Protein AF-A0A5K1K0Z9-F1 (afdb_monomer)

Radius of gyration: 24.04 Å; Cα contacts (8 Å, |Δi|>4): 471; chains: 1; bounding box: 63×58×60 Å

pLDDT: mean 81.8, std 18.09, range [24.22, 96.75]

Solvent-accessible surface area (backbone atoms only — not comparable to full-atom values): 18342 Å² total; per-residue (Å²): 132,84,79,84,73,50,72,67,58,51,51,54,51,70,73,32,72,71,57,49,73,74,37,62,89,40,50,45,82,38,44,32,35,36,57,41,41,25,51,68,46,22,45,52,54,31,54,46,53,75,73,32,92,81,54,30,37,38,33,31,18,57,13,49,73,90,49,97,52,65,16,44,23,64,78,53,59,91,63,70,68,94,52,43,84,56,44,44,72,58,48,53,47,54,71,45,48,43,70,73,59,39,45,62,59,90,79,87,60,94,81,60,56,95,87,57,90,74,78,57,99,88,54,81,66,77,55,92,87,45,34,84,88,47,57,74,92,82,49,71,70,83,44,53,47,45,71,34,42,3,27,59,33,23,71,58,89,34,76,57,74,80,80,52,72,82,79,48,72,84,49,92,60,58,67,74,57,45,52,53,51,52,54,51,49,38,62,44,46,50,52,36,57,60,77,56,65,88,35,66,70,51,48,55,53,51,53,54,48,37,71,76,39,71,89,69,73,79,72,68,72,32,23,17,40,46,64,36,88,92,46,74,92,42,57,42,55,44,19,12,26,58,44,27,57,68,45,75,72,36,90,48,43,44,80,40,59,28,17,36,78,75,46,75,40,60,45,96,55,98,62,85,45,47,51,33,34,41,30,30,35,63,86,77,74,41,72,33,38,37,38,21,78,39,68,48,63,90,64,60,87,80,72,49,98,82,63,79,92,71,83,132

Organism: NCBI:txid34458

Secondary structure (DSSP, 8-state):
---SS-HHHHHHHHH-HHHHHH-TTTEEEEEEEEE--SHHHHHHHHHHHHH-TT--EEEE-SSB--SSSTT--GGGS---HHHHHHHIIIIIHHHH-EES--PPPP---TT--TTS----TT-----TT--TT--GGG--TT-EE--BTTGGGGT---B-PPPPHHHHTT-SS-HHHHHHHHHHHHHHTTEES-TTTT-HHHHHHHHHHHHH-GGG---PPPEEEEE-SS-TT-EEE--HHHHHGGGGG-TTEEEE-SEEEEEEEEPSSSS--EEEEEEEETTTTEEEEEEEEEEEESSGGGS-TTS-----

Structure (mmCIF, N/CA/C/O backbone):
data_AF-A0A5K1K0Z9-F1
#
_entry.id   AF-A0A5K1K0Z9-F1
#
loop_
_atom_site.group_PDB
_atom_site.id
_atom_site.type_symbol
_atom_site.label_atom_id
_atom_site.label_alt_id
_atom_site.label_comp_id
_atom_site.label_asym_id
_atom_site.label_entity_id
_atom_site.label_seq_id
_atom_site.pdbx_PDB_ins_code
_atom_site.Cartn_x
_atom_site.Cartn_y
_atom_site.Cartn_z
_atom_site.occupancy
_atom_site.B_iso_or_equiv
_atom_site.auth_seq_id
_atom_site.auth_comp_id
_atom_site.auth_asym_id
_atom_site.auth_atom_id
_atom_site.pdbx_PDB_model_num
ATOM 1 N N . MET A 1 1 ? -22.884 12.994 7.818 1.00 33.66 1 MET A N 1
ATOM 2 C CA . MET A 1 1 ? -23.646 11.865 8.405 1.00 33.66 1 MET A CA 1
ATOM 3 C C . MET A 1 1 ? -23.433 11.917 9.914 1.00 33.66 1 MET A C 1
ATOM 5 O O . MET A 1 1 ? -22.270 11.953 10.300 1.00 33.66 1 MET A O 1
ATOM 9 N N . PRO A 1 2 ? -24.475 12.022 10.754 1.00 34.69 2 PRO A N 1
ATOM 10 C CA . PRO A 1 2 ? -24.274 12.297 12.170 1.00 34.69 2 PRO A CA 1
ATOM 11 C C . PRO A 1 2 ? -23.682 11.081 12.888 1.00 34.69 2 PRO A C 1
ATOM 13 O O . PRO A 1 2 ? -24.123 9.948 12.691 1.00 34.69 2 PRO A O 1
ATOM 16 N N . ILE A 1 3 ? -22.674 11.351 13.712 1.00 41.78 3 ILE A N 1
ATOM 17 C CA . ILE A 1 3 ? -22.071 10.435 14.679 1.00 41.78 3 ILE A CA 1
ATOM 18 C C . ILE A 1 3 ? -23.188 9.997 15.641 1.00 41.78 3 ILE A C 1
ATOM 20 O O . ILE A 1 3 ? -23.775 10.843 16.311 1.00 41.78 3 ILE A O 1
ATOM 24 N N . ARG A 1 4 ? -23.545 8.704 15.668 1.00 55.44 4 ARG A N 1
ATOM 25 C CA . ARG A 1 4 ? -24.684 8.214 16.475 1.00 55.44 4 ARG A CA 1
ATOM 26 C C . ARG A 1 4 ? -24.309 7.890 17.923 1.00 55.44 4 ARG A C 1
ATOM 28 O O . ARG A 1 4 ? -25.186 7.881 18.782 1.00 55.44 4 ARG A O 1
ATOM 35 N N . LEU A 1 5 ? -23.029 7.661 18.209 1.00 57.41 5 LEU A N 1
ATOM 36 C CA . LEU A 1 5 ? -22.515 7.499 19.569 1.00 57.41 5 LEU A CA 1
ATOM 37 C C . LEU A 1 5 ? -21.807 8.783 20.003 1.00 57.41 5 LEU A C 1
ATOM 39 O O . LEU A 1 5 ? -20.744 9.117 19.482 1.00 57.41 5 LEU A O 1
ATOM 43 N N . SER A 1 6 ? -22.407 9.515 20.941 1.00 59.88 6 SER A N 1
ATOM 44 C CA . SER A 1 6 ? -21.777 10.696 21.532 1.00 59.88 6 SER A CA 1
ATOM 45 C C . SER A 1 6 ? -20.568 10.292 22.388 1.00 59.88 6 SER A C 1
ATOM 47 O O . SER A 1 6 ? -20.457 9.136 22.814 1.00 59.88 6 SER A O 1
ATOM 49 N N . LYS A 1 7 ? -19.648 11.231 22.648 1.00 62.41 7 LYS A N 1
ATOM 50 C CA . LYS A 1 7 ? -18.481 10.969 23.508 1.00 62.41 7 LYS A CA 1
ATOM 51 C C . LYS A 1 7 ? -18.925 10.447 24.876 1.00 62.41 7 LYS A C 1
ATOM 53 O O . LYS A 1 7 ? -18.341 9.501 25.389 1.00 62.41 7 LYS A O 1
ATOM 58 N N . GLU A 1 8 ? -19.998 11.008 25.420 1.00 61.94 8 GLU A N 1
ATOM 59 C CA . GLU A 1 8 ? -20.544 10.674 26.734 1.00 61.94 8 GLU A CA 1
ATOM 60 C C . GLU A 1 8 ? -21.021 9.216 26.787 1.00 61.94 8 GLU A C 1
ATOM 62 O O . GLU A 1 8 ? -20.735 8.517 27.755 1.00 61.94 8 GLU A O 1
ATOM 67 N N . HIS A 1 9 ? -21.665 8.715 25.723 1.00 62.69 9 HIS A N 1
ATOM 68 C CA . HIS A 1 9 ? -22.039 7.300 25.626 1.00 62.69 9 HIS A CA 1
ATOM 69 C C . HIS A 1 9 ? -20.821 6.373 25.575 1.00 62.69 9 HIS A C 1
ATOM 71 O O . HIS A 1 9 ? -20.849 5.298 26.171 1.00 62.69 9 HIS A O 1
ATOM 77 N N . ILE A 1 10 ? -19.748 6.781 24.895 1.00 63.22 10 ILE A N 1
ATOM 78 C CA . ILE A 1 10 ? -18.502 6.005 24.822 1.00 63.22 10 ILE A CA 1
ATOM 79 C C . ILE A 1 10 ? -17.811 5.980 26.193 1.00 63.22 10 ILE A C 1
ATOM 81 O O . ILE A 1 10 ? -17.438 4.907 26.660 1.00 63.22 10 ILE A O 1
ATOM 85 N N . HIS A 1 11 ? -17.706 7.122 26.881 1.00 64.50 11 HIS A N 1
ATOM 86 C CA . HIS A 1 11 ? -17.162 7.174 28.242 1.00 64.50 11 HIS A CA 1
ATOM 87 C C . HIS A 1 11 ? -18.005 6.355 29.226 1.00 64.50 11 HIS A C 1
ATOM 89 O O . HIS A 1 11 ? -17.434 5.639 30.047 1.00 64.50 11 HIS A O 1
ATOM 95 N N . ALA A 1 12 ? -19.338 6.386 29.121 1.00 61.16 12 ALA A N 1
ATOM 96 C CA . ALA A 1 12 ? -20.236 5.564 29.937 1.00 61.16 12 ALA A CA 1
ATOM 97 C C . ALA A 1 12 ? -20.027 4.055 29.699 1.00 61.16 12 ALA A C 1
ATOM 99 O O . ALA A 1 12 ? -19.971 3.281 30.653 1.00 61.16 12 ALA A O 1
ATOM 100 N N . LEU A 1 13 ? -19.840 3.643 28.439 1.00 61.69 13 LEU A N 1
ATOM 101 C CA . LEU A 1 13 ? -19.505 2.262 28.066 1.00 61.69 13 LEU A CA 1
ATOM 102 C C . LEU A 1 13 ? -18.144 1.821 28.621 1.00 61.69 13 LEU A C 1
ATOM 104 O O . LEU A 1 13 ? -18.007 0.685 29.060 1.00 61.69 13 LEU A O 1
ATOM 108 N N . LEU A 1 14 ? -17.148 2.711 28.631 1.00 63.50 14 LEU A N 1
ATOM 109 C CA . LEU A 1 14 ? -15.806 2.420 29.149 1.00 63.50 14 LEU A CA 1
ATOM 110 C C . LEU A 1 14 ? -15.733 2.417 30.686 1.00 63.50 14 LEU A C 1
ATOM 112 O O . LEU A 1 14 ? -14.892 1.722 31.251 1.00 63.50 14 LEU A O 1
ATOM 116 N N . SER A 1 15 ? -16.604 3.165 31.369 1.00 58.78 15 SER A N 1
ATOM 117 C CA . SER A 1 15 ? -16.624 3.282 32.838 1.00 58.78 15 SER A CA 1
ATOM 118 C C . SER A 1 15 ? -17.458 2.204 33.548 1.00 58.78 15 SER A C 1
ATOM 120 O O . SER A 1 15 ? -17.414 2.116 34.774 1.00 58.78 15 SER A O 1
ATOM 122 N N . GLN A 1 16 ? -18.155 1.335 32.804 1.00 57.19 16 GLN A N 1
ATOM 123 C CA . GLN A 1 16 ? -18.879 0.172 33.336 1.00 57.19 16 GLN A CA 1
ATOM 124 C C . GLN A 1 16 ? -18.340 -1.147 32.743 1.00 57.19 16 GLN A C 1
ATOM 126 O O . GLN A 1 16 ? -18.849 -1.625 31.728 1.00 57.19 16 GLN A O 1
ATOM 131 N N . PRO A 1 17 ? -17.347 -1.798 33.383 1.00 48.81 17 PRO A N 1
ATOM 132 C CA . PRO A 1 17 ? -16.734 -3.033 32.876 1.00 48.81 17 PRO A CA 1
ATOM 133 C C . PRO A 1 17 ? -17.724 -4.196 32.695 1.00 48.81 17 PRO A C 1
ATOM 135 O O . PRO A 1 17 ? -17.547 -5.030 31.810 1.00 48.81 17 PRO A O 1
ATOM 138 N N . SER A 1 18 ? -18.788 -4.241 33.505 1.00 42.84 18 SER A N 1
ATOM 139 C CA . SER A 1 18 ? -19.851 -5.252 33.434 1.00 42.84 18 SER A CA 1
ATOM 140 C C . SER A 1 18 ? -20.762 -5.089 32.210 1.00 42.84 18 SER A C 1
ATOM 142 O O . SER A 1 18 ? -21.207 -6.090 31.656 1.00 42.84 18 SER A O 1
ATOM 144 N N . ALA A 1 19 ? -20.977 -3.861 31.724 1.00 41.50 19 ALA A N 1
ATOM 145 C CA . ALA A 1 19 ? -21.782 -3.590 30.528 1.00 41.50 19 ALA A CA 1
ATOM 146 C C . ALA A 1 19 ? -21.052 -3.970 29.224 1.00 41.50 19 ALA A C 1
ATOM 148 O O . ALA A 1 19 ? -21.686 -4.305 28.224 1.00 41.50 19 ALA A O 1
ATOM 149 N N . ILE A 1 20 ? -19.713 -3.980 29.240 1.00 45.78 20 ILE A N 1
ATOM 150 C CA . ILE A 1 20 ? -18.874 -4.433 28.117 1.00 45.78 20 ILE A CA 1
ATOM 151 C C . ILE A 1 20 ? -19.043 -5.945 27.883 1.00 45.78 20 ILE A C 1
ATOM 153 O O . ILE A 1 20 ? -19.025 -6.393 26.738 1.00 45.78 20 ILE A O 1
ATOM 157 N N . SER A 1 21 ? -19.272 -6.719 28.953 1.00 39.41 21 SER A N 1
ATOM 158 C CA . SER A 1 21 ? -19.514 -8.169 28.891 1.00 39.41 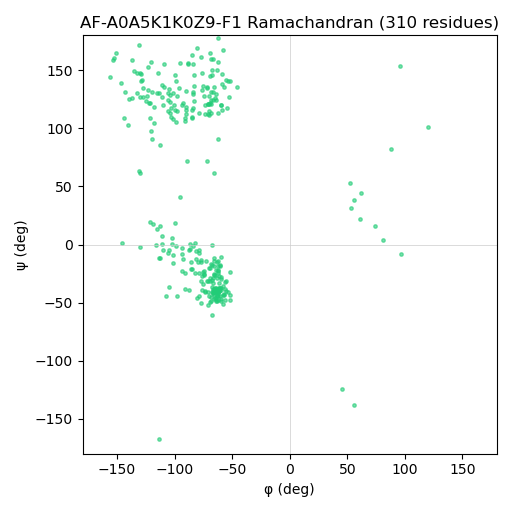21 SER A CA 1
ATOM 159 C C . SER A 1 21 ? -20.914 -8.538 28.385 1.00 39.41 21 SER A C 1
ATOM 161 O O . SER A 1 21 ? -21.095 -9.642 27.888 1.00 39.41 21 SER A O 1
ATOM 163 N N . GLU A 1 22 ? -21.910 -7.657 28.502 1.00 35.97 22 GLU A N 1
ATOM 164 C CA . GLU A 1 22 ? -23.265 -7.896 27.971 1.00 35.97 22 GLU A CA 1
ATOM 165 C C . GLU A 1 22 ? -23.443 -7.314 26.557 1.00 35.97 22 GLU A C 1
ATOM 167 O O . GLU A 1 22 ? -24.258 -7.799 25.773 1.00 35.97 22 GLU A O 1
ATOM 172 N N . ALA A 1 23 ? -22.622 -6.329 26.175 1.00 46.34 23 ALA A N 1
ATOM 173 C CA . ALA A 1 23 ? -22.618 -5.694 24.859 1.00 46.34 23 ALA A CA 1
ATOM 174 C C . ALA A 1 23 ? -21.581 -6.301 23.891 1.00 46.34 23 ALA A C 1
ATOM 176 O O . ALA A 1 23 ? -20.938 -5.567 23.136 1.00 46.34 23 ALA A O 1
ATOM 177 N N . HIS A 1 24 ? -21.432 -7.632 23.875 1.00 48.22 24 HIS A N 1
ATOM 178 C CA . HIS A 1 24 ? -20.464 -8.353 23.027 1.00 48.22 24 HIS A CA 1
ATOM 179 C C . HIS A 1 24 ? -20.530 -7.989 21.526 1.00 48.22 24 HIS A C 1
ATOM 181 O O . HIS A 1 24 ? -19.532 -8.123 20.822 1.00 48.22 24 HIS A O 1
ATOM 187 N N . GLU A 1 25 ? -21.665 -7.489 21.022 1.00 52.94 25 GLU A N 1
ATOM 188 C CA . GLU A 1 25 ? -21.797 -7.017 19.632 1.00 52.94 25 GLU A CA 1
ATOM 189 C C . GLU A 1 25 ? -21.227 -5.607 19.373 1.00 52.94 25 GLU A C 1
ATOM 191 O O . GLU A 1 25 ? -21.050 -5.229 18.216 1.00 52.94 25 GLU A O 1
ATOM 196 N N . LYS A 1 26 ? -20.950 -4.807 20.413 1.00 68.19 26 LYS A N 1
ATOM 197 C CA . LYS A 1 26 ? -20.580 -3.381 20.293 1.00 68.19 26 LYS A CA 1
ATOM 198 C C . LYS A 1 26 ? -19.148 -3.060 20.711 1.00 68.19 26 LYS A C 1
ATOM 200 O O . LYS A 1 26 ? -18.695 -1.948 20.435 1.00 68.19 26 LYS A O 1
ATOM 205 N N . VAL A 1 27 ? -18.432 -3.990 21.348 1.00 81.31 27 VAL A N 1
ATOM 206 C CA . VAL A 1 27 ? -17.061 -3.759 21.827 1.00 81.31 27 VAL A CA 1
ATOM 207 C C . VAL A 1 27 ? -16.130 -4.902 21.432 1.00 81.31 27 VAL A C 1
ATOM 209 O O . VAL A 1 27 ? -16.413 -6.074 21.654 1.00 81.31 27 VAL A O 1
ATOM 212 N N . ILE A 1 28 ? -14.985 -4.546 20.859 1.00 86.44 28 ILE A N 1
ATOM 213 C CA . ILE A 1 28 ? -13.900 -5.445 20.479 1.00 86.44 28 ILE A CA 1
ATOM 214 C C . ILE A 1 28 ? -12.718 -5.164 21.395 1.00 86.44 28 ILE A C 1
ATOM 216 O O . ILE A 1 28 ? -12.259 -4.028 21.464 1.00 86.44 28 ILE A O 1
ATOM 220 N N . GLN A 1 29 ? -12.185 -6.198 22.038 1.00 87.00 29 GLN A N 1
ATOM 221 C CA . GLN A 1 29 ? -10.954 -6.101 22.820 1.00 87.00 29 GLN A CA 1
ATOM 222 C C . GLN A 1 29 ? -9.794 -6.748 22.063 1.00 87.00 29 GLN A C 1
ATOM 224 O O . GLN A 1 29 ? -9.931 -7.843 21.517 1.00 87.00 29 GLN A O 1
ATOM 229 N N . THR A 1 30 ? -8.659 -6.058 22.009 1.00 88.31 30 THR A N 1
ATOM 230 C CA . THR A 1 30 ? -7.422 -6.548 21.389 1.00 88.31 30 THR A CA 1
ATOM 231 C C . THR A 1 30 ? -6.206 -5.918 22.069 1.00 88.31 30 THR A C 1
ATOM 233 O O . THR A 1 30 ? -6.343 -4.926 22.778 1.00 88.31 30 THR A O 1
ATOM 236 N N . ASP A 1 31 ? -5.004 -6.456 21.874 1.00 88.00 31 ASP A N 1
ATOM 237 C CA . ASP A 1 31 ? -3.795 -5.796 22.374 1.00 88.00 31 ASP A CA 1
ATOM 238 C C . ASP A 1 31 ? -3.378 -4.651 21.450 1.00 88.00 31 ASP A C 1
ATOM 240 O O . ASP A 1 31 ? -3.077 -3.557 21.930 1.00 88.00 31 ASP A O 1
ATOM 244 N N . VAL A 1 32 ? -3.411 -4.875 20.132 1.00 90.94 32 VAL A N 1
ATOM 245 C CA . VAL A 1 32 ? -3.019 -3.869 19.139 1.00 90.94 32 VAL A CA 1
ATOM 246 C C . VAL A 1 32 ? -4.101 -3.678 18.087 1.00 90.94 32 VAL A C 1
ATOM 248 O O . VAL A 1 32 ? -4.522 -4.627 17.425 1.00 90.94 32 VAL A O 1
ATOM 251 N N . PHE A 1 33 ? -4.502 -2.425 17.887 1.00 92.81 33 PHE A N 1
ATOM 252 C CA . PHE A 1 33 ? -5.396 -2.024 16.809 1.00 92.81 33 PHE A CA 1
ATOM 253 C C . PHE A 1 33 ? -4.638 -1.287 15.699 1.00 92.81 33 PHE A C 1
ATOM 255 O O . PHE A 1 33 ? -3.891 -0.345 15.969 1.00 92.81 33 PHE A O 1
ATOM 262 N N . ILE A 1 34 ? -4.850 -1.699 14.446 1.00 93.38 34 ILE A N 1
ATOM 263 C CA . ILE A 1 34 ? -4.199 -1.127 13.262 1.00 93.38 34 ILE A CA 1
ATOM 264 C C . ILE A 1 34 ? -5.262 -0.611 12.286 1.00 93.38 34 ILE A C 1
ATOM 266 O O . ILE A 1 34 ? -6.100 -1.371 11.800 1.00 93.38 34 ILE A O 1
ATOM 270 N N . ALA A 1 35 ? -5.204 0.683 11.966 1.00 93.56 35 ALA A N 1
ATOM 271 C CA . ALA A 1 35 ? -6.063 1.295 10.957 1.00 93.56 35 ALA A CA 1
ATOM 272 C C . ALA A 1 35 ? -5.415 1.241 9.560 1.00 93.56 35 ALA A C 1
ATOM 274 O O . ALA A 1 35 ? -4.371 1.852 9.320 1.00 93.56 35 ALA A O 1
ATOM 275 N N . GLY A 1 36 ? -6.081 0.559 8.631 1.00 94.00 36 GLY A N 1
ATOM 276 C CA . GLY A 1 36 ? -5.642 0.309 7.261 1.00 94.00 36 GLY A CA 1
ATOM 277 C C . GLY A 1 36 ? -4.946 -1.042 7.098 1.00 94.00 36 GLY A C 1
ATOM 278 O O . GLY A 1 36 ? -4.344 -1.569 8.029 1.00 94.00 36 GLY A O 1
ATOM 279 N N . SER A 1 37 ? -5.005 -1.590 5.885 1.00 95.50 37 SER A N 1
ATOM 280 C CA . SER A 1 37 ? -4.449 -2.911 5.540 1.00 95.50 37 SER A CA 1
ATOM 281 C C . SER A 1 37 ? -3.358 -2.875 4.465 1.00 95.50 37 SER A C 1
ATOM 283 O O . SER A 1 37 ? -3.028 -3.889 3.853 1.00 95.50 37 SER A O 1
ATOM 285 N N . GLY A 1 38 ? -2.775 -1.699 4.219 1.00 94.81 38 GLY A N 1
ATOM 286 C CA . GLY A 1 38 ? -1.666 -1.535 3.279 1.00 94.81 38 GLY A CA 1
ATOM 287 C C . GLY A 1 38 ? -0.393 -2.308 3.676 1.00 94.81 38 GLY A C 1
ATOM 288 O O . GLY A 1 38 ? -0.323 -2.905 4.754 1.00 94.81 38 GLY A O 1
ATOM 289 N N . PRO A 1 39 ? 0.666 -2.260 2.849 1.00 94.31 39 PRO A N 1
ATOM 290 C CA . PRO A 1 39 ? 1.909 -3.005 3.089 1.00 94.31 39 PRO A CA 1
ATOM 291 C C . PRO A 1 39 ? 2.633 -2.576 4.380 1.00 94.31 39 PRO A C 1
ATOM 293 O O . PRO A 1 39 ? 3.283 -3.390 5.036 1.00 94.31 39 PRO A O 1
ATOM 296 N N . ILE A 1 40 ? 2.474 -1.315 4.796 1.00 94.50 40 ILE A N 1
ATOM 297 C CA . ILE A 1 40 ? 3.039 -0.800 6.051 1.00 94.50 40 ILE A CA 1
ATOM 298 C C . ILE A 1 40 ? 2.304 -1.392 7.259 1.00 94.50 40 ILE A C 1
ATOM 300 O O . ILE A 1 40 ? 2.923 -1.994 8.131 1.00 94.50 40 ILE A O 1
ATOM 304 N N . ALA A 1 41 ? 0.972 -1.306 7.276 1.00 93.75 41 ALA A N 1
ATOM 305 C CA . ALA A 1 41 ? 0.139 -1.906 8.319 1.00 93.75 41 ALA A CA 1
ATOM 306 C C . ALA A 1 41 ? 0.332 -3.430 8.407 1.00 93.75 41 ALA A C 1
ATOM 308 O O . ALA A 1 41 ? 0.430 -3.999 9.492 1.00 93.75 41 ALA A O 1
ATOM 309 N N . SER A 1 42 ? 0.474 -4.075 7.250 1.00 94.81 42 SER A N 1
ATOM 310 C CA . SER A 1 42 ? 0.815 -5.492 7.128 1.00 94.81 42 SER A CA 1
ATOM 311 C C . SER A 1 42 ? 2.155 -5.834 7.782 1.00 94.81 42 SER A C 1
ATOM 313 O O . SER A 1 42 ? 2.285 -6.878 8.419 1.00 94.81 42 SER A O 1
ATOM 315 N N . THR A 1 43 ? 3.141 -4.938 7.672 1.00 95.00 43 THR A N 1
ATOM 316 C CA . THR A 1 43 ? 4.442 -5.096 8.333 1.00 95.00 43 THR A CA 1
ATOM 317 C C . THR A 1 43 ? 4.291 -5.055 9.850 1.00 95.00 43 THR A C 1
ATOM 319 O O . THR A 1 43 ? 4.810 -5.944 10.520 1.00 95.00 43 THR A O 1
ATOM 322 N N . TYR A 1 44 ? 3.535 -4.093 10.393 1.00 93.94 44 TYR A N 1
ATOM 323 C CA . TYR A 1 44 ? 3.249 -4.037 11.832 1.00 93.94 44 TYR A CA 1
ATOM 324 C C . TYR A 1 44 ? 2.571 -5.314 12.323 1.00 93.94 44 TYR A C 1
ATOM 326 O O . TYR A 1 44 ? 3.051 -5.930 13.271 1.00 93.94 44 TYR A O 1
ATOM 334 N N . ALA A 1 45 ? 1.497 -5.743 11.654 1.00 94.12 45 ALA A N 1
ATOM 335 C CA . ALA A 1 45 ? 0.764 -6.943 12.042 1.00 94.12 45 ALA A CA 1
ATOM 336 C C . ALA A 1 45 ? 1.672 -8.175 12.090 1.00 94.12 45 ALA A C 1
ATOM 338 O O . ALA A 1 45 ? 1.695 -8.881 13.097 1.00 94.12 45 ALA A O 1
ATOM 339 N N . ARG A 1 46 ? 2.477 -8.393 11.044 1.00 94.38 46 ARG A N 1
ATOM 340 C CA . ARG A 1 46 ? 3.412 -9.517 11.002 1.00 94.38 46 ARG A CA 1
ATOM 341 C C . ARG A 1 46 ? 4.479 -9.425 12.087 1.00 94.38 46 ARG A C 1
ATOM 343 O O . ARG A 1 46 ? 4.688 -10.392 12.806 1.00 94.38 46 ARG A O 1
ATOM 350 N N . GLN A 1 47 ? 5.128 -8.271 12.241 1.00 93.62 47 GLN A N 1
ATOM 351 C CA . GLN A 1 47 ? 6.177 -8.102 13.250 1.00 93.62 47 GLN A CA 1
ATOM 352 C C . GLN A 1 47 ? 5.646 -8.314 14.672 1.00 93.62 47 GLN A C 1
ATOM 354 O O . GLN A 1 47 ? 6.340 -8.902 15.496 1.00 93.62 47 GLN A O 1
ATOM 359 N N . ILE A 1 48 ? 4.423 -7.876 14.971 1.00 92.56 48 ILE A N 1
ATOM 360 C CA . ILE A 1 48 ? 3.826 -8.068 16.296 1.00 92.56 48 ILE A CA 1
ATOM 361 C C . ILE A 1 48 ? 3.523 -9.548 16.537 1.00 92.56 48 ILE A C 1
ATOM 363 O O . ILE A 1 48 ? 3.903 -10.086 17.573 1.00 92.56 48 ILE A O 1
ATOM 367 N N . ILE A 1 49 ? 2.883 -10.216 15.578 1.00 93.62 49 ILE A N 1
ATOM 368 C CA . ILE A 1 49 ? 2.496 -11.628 15.695 1.00 93.62 49 ILE A CA 1
ATOM 369 C C . ILE A 1 49 ? 3.718 -12.556 15.773 1.00 93.62 49 ILE A C 1
ATOM 371 O O . ILE A 1 49 ? 3.700 -13.502 16.571 1.00 93.62 49 ILE A O 1
ATOM 375 N N . ASP A 1 50 ? 4.770 -12.263 14.999 1.00 92.06 50 ASP A N 1
ATOM 376 C CA . ASP A 1 50 ? 6.019 -13.035 14.959 1.00 92.06 50 ASP A CA 1
ATOM 377 C C . ASP A 1 50 ? 6.844 -12.852 16.250 1.00 92.06 50 ASP A C 1
ATOM 379 O O . ASP A 1 50 ? 7.388 -13.824 16.778 1.00 92.06 50 ASP A O 1
ATOM 383 N N . ASN A 1 51 ? 6.924 -11.628 16.794 1.00 91.25 51 ASN A N 1
ATOM 384 C CA . ASN A 1 51 ? 7.766 -11.328 17.962 1.00 91.25 51 ASN A CA 1
ATOM 385 C C . ASN A 1 51 ? 7.042 -11.479 19.313 1.00 91.25 51 ASN A C 1
ATOM 387 O O . ASN A 1 51 ? 7.690 -11.737 20.329 1.00 91.25 51 ASN A O 1
ATOM 391 N N . HIS A 1 52 ? 5.712 -11.357 19.358 1.00 89.62 52 HIS A N 1
ATOM 392 C CA . HIS A 1 52 ? 4.926 -11.446 20.592 1.00 89.62 52 HIS A CA 1
ATOM 393 C C . HIS A 1 52 ? 3.954 -12.623 20.547 1.00 89.62 52 HIS A C 1
ATOM 395 O O . HIS A 1 52 ? 2.887 -12.550 19.946 1.00 89.62 52 HIS A O 1
ATOM 401 N N . LYS A 1 53 ? 4.281 -13.705 21.262 1.00 87.06 53 LYS A N 1
ATOM 402 C CA . LYS A 1 53 ? 3.518 -14.971 21.246 1.00 87.06 53 LYS A CA 1
ATOM 403 C C . LYS A 1 53 ? 2.083 -14.877 21.779 1.00 87.06 53 LYS A C 1
ATOM 405 O O . LYS A 1 53 ? 1.264 -15.729 21.457 1.00 87.06 53 LYS A O 1
ATOM 410 N N . THR A 1 54 ? 1.774 -13.872 22.593 1.00 88.00 54 THR A N 1
ATOM 411 C CA . THR A 1 54 ? 0.462 -13.724 23.245 1.00 88.00 54 THR A CA 1
ATOM 412 C C . THR A 1 54 ? -0.339 -12.530 22.742 1.00 88.00 54 THR A C 1
ATOM 414 O O . THR A 1 54 ? -1.512 -12.430 23.077 1.00 88.00 54 THR A O 1
ATOM 417 N N . ALA A 1 55 ? 0.271 -11.625 21.970 1.00 89.69 55 ALA A N 1
ATOM 418 C CA . ALA A 1 55 ? -0.405 -10.415 21.521 1.00 89.69 55 ALA A CA 1
ATOM 419 C C . ALA A 1 55 ? -1.458 -10.742 20.457 1.00 89.69 55 ALA A C 1
ATOM 421 O O . ALA A 1 55 ? -1.195 -11.500 19.519 1.00 89.69 55 ALA A O 1
ATOM 422 N N . THR A 1 56 ? -2.633 -10.142 20.605 1.00 92.06 56 THR A N 1
ATOM 423 C CA . THR A 1 56 ? -3.719 -10.163 19.623 1.00 92.06 56 THR A CA 1
ATOM 424 C C . THR A 1 56 ? -3.711 -8.883 18.795 1.00 92.06 56 THR A C 1
ATOM 426 O O . THR A 1 56 ? -3.471 -7.794 19.320 1.00 92.06 56 THR A O 1
ATOM 429 N N . VAL A 1 57 ? -3.975 -9.009 17.495 1.00 93.81 57 VAL A N 1
ATOM 430 C CA . VAL A 1 57 ? -3.952 -7.888 16.550 1.00 93.81 57 VAL A CA 1
ATOM 431 C C . VAL A 1 57 ? -5.284 -7.804 15.817 1.00 93.81 57 VAL A C 1
ATOM 433 O O . VAL A 1 57 ? -5.694 -8.749 15.143 1.00 93.81 57 VAL A O 1
ATOM 436 N N . CYS A 1 58 ? -5.934 -6.645 15.901 1.00 94.25 58 CYS A N 1
ATOM 437 C CA . CYS A 1 58 ? -7.126 -6.317 15.129 1.00 94.25 58 CYS A CA 1
ATOM 438 C C . CYS A 1 58 ? -6.786 -5.242 14.093 1.00 94.25 58 CYS A C 1
ATOM 440 O O . CYS A 1 58 ? -6.371 -4.138 14.440 1.00 94.25 58 CYS A O 1
ATOM 442 N N . MET A 1 59 ? -6.977 -5.550 12.817 1.00 94.94 59 MET A N 1
ATOM 443 C CA . MET A 1 59 ? -6.771 -4.628 11.706 1.00 94.94 59 MET A CA 1
ATOM 444 C C . MET A 1 59 ? -8.120 -4.249 11.102 1.00 94.94 59 MET A C 1
ATOM 446 O O . MET A 1 59 ? -8.948 -5.127 10.883 1.00 94.94 59 MET A O 1
ATOM 450 N N . ALA A 1 60 ? -8.346 -2.970 10.812 1.00 94.69 60 ALA A N 1
ATOM 451 C CA . ALA A 1 60 ? -9.565 -2.502 10.153 1.00 94.69 60 ALA A CA 1
ATOM 452 C C . ALA A 1 60 ? -9.247 -1.823 8.822 1.00 94.69 60 ALA A C 1
ATOM 454 O O . ALA A 1 60 ? -8.396 -0.939 8.759 1.00 94.69 60 ALA A O 1
ATOM 455 N N . GLU A 1 61 ? -9.956 -2.210 7.770 1.00 95.19 61 GLU A N 1
ATOM 456 C CA . GLU A 1 61 ? -9.850 -1.636 6.435 1.00 95.19 61 GLU A CA 1
ATOM 457 C C . GLU A 1 61 ? -11.214 -1.125 5.980 1.00 95.19 61 GLU A C 1
ATOM 459 O O . GLU A 1 61 ? -12.207 -1.842 6.072 1.00 95.19 61 GLU A O 1
ATOM 464 N N . ILE A 1 62 ? -11.254 0.100 5.448 1.00 95.31 62 ILE A N 1
ATOM 465 C CA . ILE A 1 62 ? -12.493 0.698 4.940 1.00 95.31 62 ILE A CA 1
ATOM 466 C C . ILE A 1 62 ? -12.951 0.022 3.643 1.00 95.31 62 ILE A C 1
ATOM 468 O O . ILE A 1 62 ? -14.146 -0.050 3.375 1.00 95.31 62 ILE A O 1
ATOM 472 N N . GLY A 1 63 ? -12.003 -0.454 2.837 1.00 92.75 63 GLY A N 1
ATOM 473 C CA . GLY A 1 63 ? -12.272 -1.185 1.607 1.00 92.75 63 GLY A CA 1
ATOM 474 C C . GLY A 1 63 ? -12.700 -2.641 1.808 1.00 92.75 63 GLY A C 1
ATOM 475 O O . GLY A 1 63 ? -12.464 -3.260 2.850 1.00 92.75 63 GLY A O 1
ATOM 476 N N . ALA A 1 64 ? -13.308 -3.196 0.762 1.00 93.31 64 ALA A N 1
ATOM 477 C CA . ALA A 1 64 ? -13.629 -4.614 0.669 1.00 93.31 64 ALA A CA 1
ATOM 478 C C . ALA A 1 64 ? -12.403 -5.444 0.254 1.00 93.31 64 ALA A C 1
ATOM 480 O O . ALA A 1 64 ? -11.362 -4.918 -0.147 1.00 93.31 64 ALA A O 1
ATOM 481 N N . GLN A 1 65 ? -12.532 -6.765 0.359 1.00 93.31 65 GLN A N 1
ATOM 482 C CA . GLN A 1 65 ? -11.543 -7.705 -0.152 1.00 93.31 65 GLN A CA 1
ATOM 483 C C . GLN A 1 65 ? -11.865 -8.083 -1.604 1.00 93.31 65 GLN A C 1
ATOM 485 O O . GLN A 1 65 ? -12.825 -8.803 -1.865 1.00 93.31 65 GLN A O 1
ATOM 490 N N . ASP A 1 66 ? -11.013 -7.664 -2.540 1.00 88.31 66 ASP A N 1
ATOM 491 C CA . ASP A 1 66 ? -11.244 -7.864 -3.983 1.00 88.31 66 ASP A CA 1
ATOM 492 C C . ASP A 1 66 ? -10.761 -9.225 -4.528 1.00 88.31 66 ASP A C 1
ATOM 494 O O . ASP A 1 66 ? -11.100 -9.615 -5.646 1.00 88.31 66 ASP A O 1
ATOM 498 N N . SER A 1 67 ? -9.929 -9.949 -3.775 1.00 87.75 67 SER A N 1
ATOM 499 C CA . SER A 1 67 ? -9.298 -11.210 -4.196 1.00 87.75 67 SER A CA 1
ATOM 500 C C . SER A 1 67 ? -9.499 -12.301 -3.143 1.00 87.75 67 SER A C 1
ATOM 502 O O . SER A 1 67 ? -9.456 -11.986 -1.955 1.00 87.75 67 SER A O 1
ATOM 504 N N . PRO A 1 68 ? -9.631 -13.592 -3.516 1.00 88.69 68 PRO A N 1
ATOM 505 C CA . PRO A 1 68 ? -9.657 -14.692 -2.546 1.00 88.69 68 PRO A CA 1
ATOM 506 C C . PRO A 1 68 ? -8.427 -14.721 -1.630 1.00 88.69 68 PRO A C 1
ATOM 508 O O . PRO A 1 68 ? -8.523 -15.109 -0.470 1.00 88.69 68 PRO A O 1
ATOM 511 N N . VAL A 1 69 ? -7.274 -14.281 -2.144 1.00 91.25 69 VAL A N 1
ATOM 512 C CA . VAL A 1 69 ? -6.060 -14.086 -1.347 1.00 91.25 69 VAL A CA 1
ATOM 513 C C . VAL A 1 69 ? -6.056 -12.659 -0.802 1.00 91.25 69 VAL A C 1
ATOM 515 O O . VAL A 1 69 ? -5.988 -11.694 -1.570 1.00 91.25 69 VAL A O 1
ATOM 518 N N . VAL A 1 70 ? -6.120 -12.545 0.525 1.00 93.19 70 VAL A N 1
ATOM 519 C CA . VAL A 1 70 ? -6.163 -11.281 1.276 1.00 93.19 70 VAL A CA 1
ATOM 520 C C . VAL A 1 70 ? -4.986 -10.385 0.887 1.00 93.19 70 VAL A C 1
ATOM 522 O O . VAL A 1 70 ? -3.834 -10.745 1.106 1.00 93.19 70 VAL A O 1
ATOM 525 N N . GLY A 1 71 ? -5.270 -9.212 0.313 1.00 90.88 71 GLY A N 1
ATOM 526 C CA . GLY A 1 71 ? -4.250 -8.212 -0.023 1.00 90.88 71 GLY A CA 1
ATOM 527 C C . GLY A 1 71 ? -3.374 -8.544 -1.236 1.00 90.88 71 GLY A C 1
ATOM 528 O O . GLY A 1 71 ? -2.306 -7.946 -1.391 1.00 90.88 71 GLY A O 1
ATOM 529 N N . SER A 1 72 ? -3.784 -9.497 -2.081 1.00 93.69 72 SER A N 1
ATOM 530 C CA . SER A 1 72 ? -2.980 -9.916 -3.232 1.00 93.69 72 SER A CA 1
ATOM 531 C C . SER A 1 72 ? -3.011 -8.929 -4.394 1.00 93.69 72 SER A C 1
ATOM 533 O O . SER A 1 72 ? -4.020 -8.278 -4.675 1.00 93.69 72 SER A O 1
ATOM 535 N N . HIS A 1 73 ? -1.895 -8.854 -5.115 1.00 93.44 73 HIS A N 1
ATOM 536 C CA . HIS A 1 73 ? -1.756 -7.967 -6.258 1.00 93.44 73 HIS A CA 1
ATOM 537 C C . HIS A 1 73 ? -2.644 -8.421 -7.428 1.00 93.44 73 HIS A C 1
ATOM 539 O O . HIS A 1 73 ? -2.512 -9.523 -7.961 1.00 93.44 73 HIS A O 1
ATOM 545 N N . HIS A 1 74 ? -3.508 -7.529 -7.916 1.00 89.75 74 HIS A N 1
ATOM 546 C CA . HIS A 1 74 ? -4.460 -7.812 -9.000 1.00 89.75 74 HIS A CA 1
ATOM 547 C C . HIS A 1 74 ? -3.802 -8.215 -10.332 1.00 89.75 74 HIS A C 1
ATOM 549 O O . HIS A 1 74 ? -4.455 -8.772 -11.217 1.00 89.75 74 HIS A O 1
ATOM 555 N N . LYS A 1 75 ? -2.505 -7.933 -10.501 1.00 87.38 75 LYS A N 1
ATOM 556 C CA . LYS A 1 75 ? -1.725 -8.278 -11.694 1.00 87.38 75 LYS A CA 1
ATOM 557 C C . LYS A 1 75 ? -1.338 -9.763 -11.728 1.00 87.38 75 LYS A C 1
ATOM 559 O O . LYS A 1 75 ? -0.946 -10.260 -12.780 1.00 87.38 75 LYS A O 1
ATOM 564 N N . ASN A 1 76 ? -1.501 -10.470 -10.607 1.00 88.12 76 ASN A N 1
ATOM 565 C CA . ASN A 1 76 ? -1.231 -11.903 -10.485 1.00 88.12 76 ASN A CA 1
ATOM 566 C C . ASN A 1 76 ? -2.341 -12.768 -11.096 1.00 88.12 76 ASN A C 1
ATOM 568 O O . ASN A 1 76 ? -2.132 -13.954 -11.353 1.00 88.12 76 ASN A O 1
ATOM 572 N N . THR A 1 77 ? -3.517 -12.194 -11.368 1.00 82.75 77 THR A N 1
ATOM 573 C CA . THR A 1 77 ? -4.597 -12.905 -12.052 1.00 82.75 77 THR A CA 1
ATOM 574 C C . THR A 1 77 ? -4.231 -13.147 -13.514 1.00 82.75 77 THR A C 1
ATOM 576 O O . THR A 1 77 ? -4.039 -12.206 -14.289 1.00 82.75 77 THR A O 1
ATOM 579 N N . ILE A 1 78 ? -4.193 -14.417 -13.918 1.00 78.81 78 ILE A N 1
ATOM 580 C CA . ILE A 1 78 ? -3.931 -14.802 -15.305 1.00 78.81 78 ILE A CA 1
ATOM 581 C C . ILE A 1 78 ? -5.128 -14.380 -16.163 1.00 78.81 78 ILE A C 1
ATOM 583 O O . ILE A 1 78 ? -6.231 -14.905 -16.026 1.00 78.81 78 ILE A O 1
ATOM 587 N N . LYS A 1 79 ? -4.900 -13.420 -17.061 1.00 72.62 79 LYS A N 1
ATOM 588 C CA . LYS A 1 79 ? -5.853 -12.997 -18.094 1.00 72.62 79 LYS A CA 1
ATOM 589 C C . LYS A 1 79 ? -5.201 -13.145 -19.476 1.00 72.62 79 LYS A C 1
ATOM 591 O O . LYS A 1 79 ? -3.975 -13.048 -19.566 1.00 72.62 79 LYS A O 1
ATOM 596 N N . PRO A 1 80 ? -5.974 -13.357 -20.558 1.00 59.19 80 PRO A N 1
ATOM 597 C CA . PRO A 1 80 ? -5.425 -13.438 -21.911 1.00 59.19 80 PRO A CA 1
ATOM 598 C C . PRO A 1 80 ? -4.547 -12.218 -22.258 1.00 59.19 80 PRO A C 1
ATOM 600 O O . PRO A 1 80 ? -4.969 -11.067 -22.113 1.00 59.19 80 PRO A O 1
ATOM 603 N N . VAL A 1 81 ? -3.314 -12.487 -22.708 1.00 52.47 81 VAL A N 1
ATOM 604 C CA . VAL A 1 81 ? -2.198 -11.522 -22.821 1.00 52.47 81 VAL A CA 1
ATOM 605 C C . VAL A 1 81 ? -2.517 -10.310 -23.702 1.00 52.47 81 VAL A C 1
ATOM 607 O O . VAL A 1 81 ? -2.116 -9.196 -23.362 1.00 52.47 81 VAL A O 1
ATOM 610 N N . SER A 1 82 ? -3.282 -10.485 -24.786 1.00 51.12 82 SER A N 1
ATOM 611 C CA . SER A 1 82 ? -3.597 -9.410 -25.744 1.00 51.12 82 SER A CA 1
ATOM 612 C C . SER A 1 82 ? -4.384 -8.247 -25.131 1.00 51.12 82 SER A C 1
ATOM 614 O O . SER A 1 82 ? -4.316 -7.130 -25.634 1.00 51.12 82 SER A O 1
ATOM 616 N N . ARG A 1 83 ? -5.096 -8.477 -24.021 1.00 50.97 83 ARG A N 1
ATOM 617 C CA . ARG A 1 83 ? -5.885 -7.449 -23.329 1.00 50.97 83 ARG A CA 1
ATOM 618 C C . ARG A 1 83 ? -5.177 -6.897 -22.087 1.00 50.97 83 ARG A C 1
ATOM 620 O O . ARG A 1 83 ? -5.552 -5.838 -21.604 1.00 50.97 83 ARG A O 1
ATOM 627 N N . PHE A 1 84 ? -4.141 -7.562 -21.576 1.00 54.16 84 PHE A N 1
ATOM 628 C CA . PHE A 1 84 ? -3.552 -7.273 -20.263 1.00 54.16 84 PHE A CA 1
ATOM 629 C C . PHE A 1 84 ? -2.723 -5.980 -20.203 1.00 54.16 84 PHE A C 1
ATOM 631 O O . PHE A 1 84 ? -2.849 -5.224 -19.238 1.00 54.16 84 PHE A O 1
ATOM 638 N N . LEU A 1 85 ? -1.923 -5.700 -21.240 1.00 54.19 85 LEU A N 1
ATOM 639 C CA . LEU A 1 85 ? -1.044 -4.520 -21.293 1.00 54.19 85 LEU A CA 1
ATOM 640 C C . LEU A 1 85 ? -1.815 -3.193 -21.316 1.00 54.19 85 LEU A C 1
ATOM 642 O O . LEU A 1 85 ? -1.298 -2.188 -20.843 1.00 54.19 85 LEU A O 1
ATOM 646 N N . THR A 1 86 ? -3.055 -3.197 -21.806 1.00 57.72 86 THR A N 1
ATOM 647 C CA . THR A 1 86 ? -3.936 -2.022 -21.784 1.00 57.72 86 THR A CA 1
ATOM 648 C C . THR A 1 86 ? -4.904 -2.085 -20.606 1.00 57.72 86 THR A C 1
ATOM 650 O O . THR A 1 86 ? -5.072 -1.107 -19.892 1.00 57.72 86 THR A O 1
ATOM 653 N N . PHE A 1 87 ? -5.521 -3.237 -20.341 1.00 61.72 87 PHE A N 1
ATOM 654 C CA . PHE A 1 87 ? -6.609 -3.339 -19.365 1.00 61.72 87 PHE A CA 1
ATOM 655 C C . PHE A 1 87 ? -6.164 -3.091 -17.923 1.00 61.72 87 PHE A C 1
ATOM 657 O O . PHE A 1 87 ? -6.874 -2.418 -17.178 1.00 61.72 87 PHE A O 1
ATOM 664 N N . PHE A 1 88 ? -5.007 -3.619 -17.516 1.00 69.38 88 PHE A N 1
ATOM 665 C CA . PHE A 1 88 ? -4.547 -3.462 -16.138 1.00 69.38 88 PHE A CA 1
ATOM 666 C C . PHE A 1 88 ? -4.189 -2.002 -15.808 1.00 69.38 88 PHE A C 1
ATOM 668 O O . PHE A 1 88 ? -4.858 -1.420 -14.952 1.00 69.38 88 PHE A O 1
ATOM 675 N N . PRO A 1 89 ? -3.221 -1.362 -16.497 1.00 63.00 89 PRO A N 1
ATOM 676 C CA . PRO A 1 89 ? -2.853 0.012 -16.175 1.00 63.00 89 PRO A CA 1
ATOM 677 C C . PRO A 1 89 ? -3.958 1.030 -16.481 1.00 63.00 89 PRO A C 1
ATOM 679 O O . PRO A 1 89 ? -4.026 2.055 -15.813 1.00 63.00 89 PRO A O 1
ATOM 682 N N . VAL A 1 90 ? -4.834 0.773 -17.463 1.00 72.12 90 VAL A N 1
ATOM 683 C CA . VAL A 1 90 ? -5.848 1.759 -17.871 1.00 72.12 90 VAL A CA 1
ATOM 684 C C . VAL A 1 90 ? -7.156 1.613 -17.108 1.00 72.12 90 VAL A C 1
ATOM 686 O O . VAL A 1 90 ? -7.742 2.633 -16.785 1.00 72.12 90 VAL A O 1
ATOM 689 N N . ASN A 1 91 ? -7.631 0.404 -16.807 1.00 83.88 91 ASN A N 1
ATOM 690 C CA . ASN A 1 91 ? -8.967 0.238 -16.222 1.00 83.88 91 ASN A CA 1
ATOM 691 C C . ASN A 1 91 ? -8.911 -0.148 -14.748 1.00 83.88 91 ASN A C 1
ATOM 693 O O . ASN A 1 91 ? -9.639 0.428 -13.948 1.00 83.88 91 ASN A O 1
ATOM 697 N N . VAL A 1 92 ? -8.035 -1.089 -14.377 1.00 85.50 92 VAL A N 1
ATOM 698 C CA . VAL A 1 92 ? -7.938 -1.545 -12.979 1.00 85.50 92 VAL A CA 1
ATOM 699 C C . VAL A 1 92 ? -7.367 -0.435 -12.103 1.00 85.50 92 VAL A C 1
ATOM 701 O O . VAL A 1 92 ? -7.979 -0.080 -11.103 1.00 85.50 92 VAL A O 1
ATOM 704 N N . ILE A 1 93 ? -6.246 0.170 -12.513 1.00 88.69 93 ILE A N 1
ATOM 705 C CA . ILE A 1 93 ? -5.635 1.265 -11.745 1.00 88.69 93 ILE A CA 1
ATOM 706 C C . ILE A 1 93 ? -6.568 2.481 -11.699 1.00 88.69 93 ILE A C 1
ATOM 708 O O . ILE A 1 93 ? -6.843 2.989 -10.619 1.00 88.69 93 ILE A O 1
ATOM 712 N N . LYS A 1 94 ? -7.121 2.922 -12.840 1.00 88.44 94 LYS A N 1
ATOM 713 C CA . LYS A 1 94 ? -8.041 4.076 -12.850 1.00 88.44 94 LYS A CA 1
ATOM 714 C C . LYS A 1 94 ? -9.300 3.840 -12.017 1.00 88.44 94 LYS A C 1
ATOM 716 O O . LYS A 1 94 ? -9.755 4.771 -11.371 1.00 88.44 94 LYS A O 1
ATOM 721 N N . GLY A 1 95 ? -9.848 2.624 -12.018 1.00 88.62 95 GLY A N 1
ATOM 722 C CA . GLY A 1 95 ? -11.005 2.280 -11.189 1.00 88.62 95 GLY A CA 1
ATOM 723 C C . GLY A 1 95 ? -10.691 2.242 -9.690 1.00 88.62 95 GLY A C 1
ATOM 724 O O . GLY A 1 95 ? -11.569 2.519 -8.879 1.00 88.62 95 GLY A O 1
ATOM 725 N N . ALA A 1 96 ? -9.445 1.933 -9.320 1.00 90.88 96 ALA A N 1
A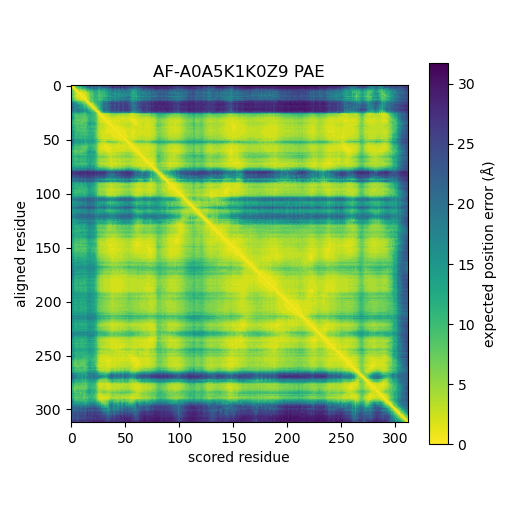TOM 726 C CA . ALA A 1 96 ? -8.998 1.865 -7.929 1.00 90.88 96 ALA A CA 1
ATOM 727 C C . ALA A 1 96 ? -8.563 3.225 -7.349 1.00 90.88 96 ALA A C 1
ATOM 729 O O . ALA A 1 96 ? -8.516 3.381 -6.126 1.00 90.88 96 ALA A O 1
ATOM 730 N N . LEU A 1 97 ? -8.215 4.199 -8.196 1.00 93.19 97 LEU A N 1
ATOM 731 C CA . LEU A 1 97 ? -7.742 5.520 -7.784 1.00 93.19 97 LEU A CA 1
ATOM 732 C C . LEU A 1 97 ? -8.908 6.503 -7.652 1.00 93.19 97 LEU A C 1
ATOM 734 O O . LEU A 1 97 ? -9.474 6.963 -8.640 1.00 93.19 97 LEU A O 1
ATOM 738 N N . GLN A 1 98 ? -9.233 6.861 -6.414 1.00 92.50 98 GLN A N 1
ATOM 739 C CA . GLN A 1 98 ? -10.266 7.838 -6.084 1.00 92.50 98 GLN A CA 1
ATOM 740 C C . GLN A 1 98 ? -9.602 9.189 -5.774 1.00 92.50 98 GLN A C 1
ATOM 742 O O . GLN A 1 98 ? -8.848 9.254 -4.798 1.00 92.50 98 GLN A O 1
ATOM 747 N N . PRO A 1 99 ? -9.838 10.251 -6.570 1.00 92.25 99 PRO A N 1
ATOM 748 C CA . PRO A 1 99 ? -9.257 11.573 -6.336 1.00 92.25 99 PRO A CA 1
ATOM 749 C C . PRO A 1 99 ? -9.524 12.092 -4.920 1.00 92.25 99 PRO A C 1
ATOM 751 O O . PRO A 1 99 ? -10.614 11.900 -4.382 1.00 92.25 99 PRO A O 1
ATOM 754 N N . VAL A 1 100 ? -8.529 12.751 -4.322 1.00 92.56 100 VAL A N 1
ATOM 755 C CA . VAL A 1 100 ? -8.635 13.288 -2.955 1.00 92.56 100 VAL A CA 1
ATOM 756 C C . VAL A 1 100 ? -9.378 14.620 -2.923 1.00 92.56 100 VAL A C 1
ATOM 758 O O . VAL A 1 100 ? -10.251 14.803 -2.082 1.00 92.56 100 VAL A O 1
ATOM 761 N N . SER A 1 101 ? -9.046 15.542 -3.831 1.00 91.56 101 SER A N 1
ATOM 762 C CA . SER A 1 101 ? -9.625 16.888 -3.858 1.00 91.56 101 SER A CA 1
ATOM 763 C C . SER A 1 101 ? -9.811 17.364 -5.297 1.00 91.56 101 SER A C 1
ATOM 765 O O . SER A 1 101 ? -8.842 17.633 -6.015 1.00 91.56 101 SER A O 1
ATOM 767 N N . VAL A 1 102 ? -11.069 17.442 -5.734 1.00 91.31 102 VAL A N 1
ATOM 768 C CA . VAL A 1 102 ? -11.449 17.894 -7.078 1.00 91.31 102 VAL A CA 1
ATOM 769 C C . VAL A 1 102 ? -12.028 19.303 -6.966 1.00 91.31 102 VAL A C 1
ATOM 771 O O . VAL A 1 102 ? -13.083 19.452 -6.355 1.00 91.31 102 VAL A O 1
ATOM 774 N N . PRO A 1 103 ? -11.390 20.341 -7.530 1.00 89.50 103 PRO A N 1
ATOM 775 C CA . PRO A 1 103 ? -11.908 21.699 -7.434 1.00 89.50 103 PRO A CA 1
ATOM 776 C C . PRO A 1 103 ? -13.195 21.877 -8.262 1.00 89.50 103 PRO A C 1
ATOM 778 O O . PRO A 1 103 ? -13.497 21.053 -9.141 1.00 89.50 103 PRO A O 1
ATOM 781 N N . PRO A 1 104 ? -13.964 22.956 -8.038 1.00 86.19 104 PRO A N 1
ATOM 782 C CA . PRO A 1 104 ? -15.048 23.355 -8.927 1.00 86.19 104 PRO A CA 1
ATOM 783 C C . PRO A 1 104 ? -14.535 23.544 -10.361 1.00 86.19 104 PRO A C 1
ATOM 785 O O . PRO A 1 104 ? -13.414 24.004 -10.575 1.00 86.19 104 PRO A O 1
ATOM 788 N N . SER A 1 105 ? -15.333 23.141 -11.351 1.00 76.00 105 SER A N 1
ATOM 789 C CA . SER A 1 105 ? -15.017 23.381 -12.765 1.00 76.00 105 SER A CA 1
ATOM 790 C C . SER A 1 105 ? -15.719 24.639 -13.235 1.00 76.00 105 SER A C 1
ATOM 792 O O . SER A 1 105 ? -16.783 24.983 -12.725 1.00 76.00 105 SER A O 1
ATOM 794 N N . ASP A 1 106 ? -15.164 25.246 -14.281 1.00 72.75 106 ASP A N 1
ATOM 795 C CA . ASP A 1 106 ? -15.934 26.153 -15.117 1.00 72.75 106 ASP A CA 1
ATOM 796 C C . ASP A 1 106 ? -17.158 25.414 -15.677 1.00 72.75 106 ASP A C 1
ATOM 798 O O . ASP A 1 106 ? -17.082 24.248 -16.082 1.00 72.75 106 ASP A O 1
ATOM 802 N N . THR A 1 107 ? -18.300 26.084 -15.620 1.00 71.25 107 THR A N 1
ATOM 803 C CA . THR A 1 107 ? -19.609 25.533 -15.979 1.00 71.25 107 THR A CA 1
ATOM 804 C C . THR A 1 107 ? -20.169 26.152 -17.249 1.00 71.25 107 THR A C 1
ATOM 806 O O . THR A 1 107 ? -21.234 25.743 -17.710 1.00 71.25 107 THR A O 1
ATOM 809 N N . TYR A 1 108 ? -19.431 27.084 -17.861 1.00 78.62 108 TYR A N 1
ATOM 810 C CA . TYR A 1 108 ? -19.810 27.671 -19.131 1.00 78.62 108 TYR A CA 1
ATOM 811 C C . TYR A 1 108 ? -19.680 26.656 -20.278 1.00 78.62 108 TYR A C 1
ATOM 813 O O . TYR A 1 108 ? -18.585 26.256 -20.677 1.00 78.62 108 TYR A O 1
ATOM 821 N N . ILE A 1 109 ? -20.824 26.257 -20.839 1.00 82.19 109 ILE A N 1
ATOM 822 C CA . ILE A 1 109 ? -20.919 25.360 -21.996 1.00 82.19 109 ILE A CA 1
ATOM 823 C C . ILE A 1 109 ? -21.656 26.107 -23.112 1.00 82.19 109 ILE A C 1
ATOM 825 O O . ILE A 1 109 ? -22.883 26.150 -23.146 1.00 82.19 109 ILE A O 1
ATOM 829 N N . SER A 1 110 ? -20.903 26.692 -24.049 1.00 81.94 110 SER A N 1
ATOM 830 C CA . SER A 1 110 ? -21.436 27.560 -25.117 1.00 81.94 110 SER A CA 1
ATOM 831 C C . SER A 1 110 ? -22.342 26.858 -26.135 1.00 81.94 110 SER A C 1
ATOM 833 O O . SER A 1 110 ? -23.029 27.519 -26.909 1.00 81.94 110 SER A O 1
ATOM 835 N N . THR A 1 111 ? -22.339 25.526 -26.157 1.00 87.94 111 THR A N 1
ATOM 836 C CA . THR A 1 111 ? -23.131 24.692 -27.072 1.00 87.94 111 THR A CA 1
ATOM 837 C C . THR A 1 111 ? -24.368 24.081 -26.414 1.00 87.94 111 THR A C 1
ATOM 839 O O . THR A 1 111 ? -25.047 23.261 -27.037 1.00 87.94 111 THR A O 1
ATOM 842 N N . LEU A 1 112 ? -24.672 24.446 -25.162 1.00 85.12 112 LEU A N 1
ATOM 843 C CA . LEU A 1 112 ? -25.872 23.974 -24.480 1.00 85.12 112 LEU A CA 1
ATOM 844 C C . LEU A 1 112 ? -27.117 24.497 -25.216 1.00 85.12 112 LEU A C 1
ATOM 846 O O . LEU A 1 112 ? -27.219 25.684 -25.523 1.00 85.12 112 LEU A O 1
ATOM 850 N N . GLY A 1 113 ? -28.060 23.606 -25.536 1.00 86.38 113 GLY A N 1
ATOM 851 C CA . GLY A 1 113 ? -29.298 23.996 -26.217 1.00 86.38 113 GLY A CA 1
ATOM 852 C C . GLY A 1 113 ? -30.085 25.023 -25.397 1.00 86.38 113 GLY A C 1
ATOM 853 O O . GLY A 1 113 ? -30.083 24.953 -24.173 1.00 86.38 113 GLY A O 1
ATOM 854 N N . GLY A 1 114 ? -30.795 25.943 -26.059 1.00 79.44 114 GLY A N 1
ATOM 855 C CA . GLY A 1 114 ? -31.418 27.116 -25.416 1.00 79.44 114 GLY A CA 1
ATOM 856 C C . GLY A 1 114 ? -32.460 26.837 -24.320 1.00 79.44 114 GLY A C 1
ATOM 857 O O . GLY A 1 114 ? -32.829 27.753 -23.597 1.00 79.44 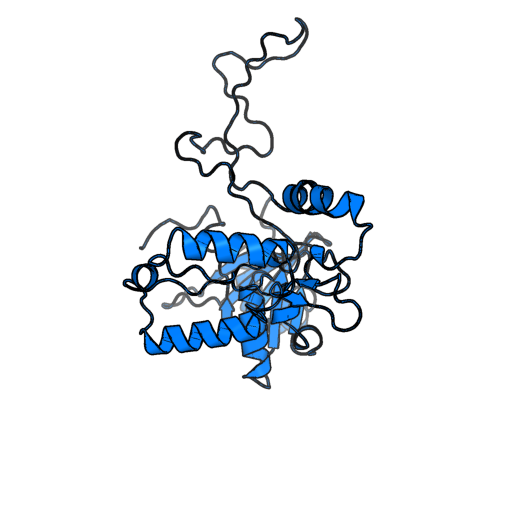114 GLY A O 1
ATOM 858 N N . ASN A 1 115 ? -32.900 25.584 -24.167 1.00 86.19 115 ASN A N 1
ATOM 859 C CA . ASN A 1 115 ? -33.808 25.146 -23.100 1.00 86.19 115 ASN A CA 1
ATOM 860 C C . ASN A 1 115 ? -33.083 24.399 -21.960 1.00 86.19 115 ASN A C 1
ATOM 862 O O . ASN A 1 115 ? -33.730 23.907 -21.038 1.00 86.19 115 ASN A O 1
ATOM 866 N N . GLY A 1 116 ? -31.761 24.236 -22.045 1.00 84.62 116 GLY A N 1
ATOM 867 C CA . GLY A 1 116 ? -30.950 23.603 -21.013 1.00 84.62 116 GLY A CA 1
ATOM 868 C C . GLY A 1 116 ? -30.745 24.539 -19.828 1.00 84.62 116 GLY A C 1
ATOM 869 O O . GLY A 1 116 ? -30.466 25.723 -20.003 1.00 84.62 116 GLY A O 1
ATOM 870 N N . TRP A 1 117 ? -30.871 24.007 -18.613 1.00 84.50 117 TRP A N 1
ATOM 871 C CA . TRP A 1 117 ? -30.550 24.764 -17.407 1.00 84.50 117 TRP A CA 1
ATOM 872 C C . TRP A 1 117 ? -29.043 25.049 -17.347 1.00 84.50 117 TRP A C 1
ATOM 874 O O . TRP A 1 117 ? -28.236 24.132 -17.509 1.00 84.50 117 TRP A O 1
ATOM 884 N N . THR A 1 118 ? -28.672 26.304 -17.094 1.00 81.25 118 THR A N 1
ATOM 885 C CA . THR A 1 118 ? -27.287 26.743 -16.885 1.00 81.25 118 THR A CA 1
ATOM 886 C C . THR A 1 118 ? -27.202 27.555 -15.593 1.00 81.25 118 THR A C 1
ATOM 888 O O . THR A 1 118 ? -28.114 28.346 -15.330 1.00 81.25 118 THR A O 1
ATOM 891 N N . PRO A 1 119 ? -26.137 27.394 -14.786 1.00 80.06 119 PRO A N 1
ATOM 892 C CA . PRO A 1 119 ? -25.879 28.303 -13.674 1.00 80.06 119 PRO A CA 1
ATOM 893 C C . PRO A 1 119 ? -25.627 29.731 -14.186 1.00 80.06 119 PRO A C 1
ATOM 895 O O . PRO A 1 119 ? -25.253 29.931 -15.349 1.00 80.06 119 PRO A O 1
ATOM 898 N N . SER A 1 120 ? -25.844 30.726 -13.321 1.00 77.94 120 SER A N 1
ATOM 899 C CA . SER A 1 120 ? -25.539 32.129 -13.622 1.00 77.94 120 SER A CA 1
ATOM 900 C C . SER A 1 120 ? -24.035 32.314 -13.839 1.00 77.94 120 SER A C 1
ATOM 902 O O . SER A 1 120 ? -23.228 31.646 -13.202 1.00 77.94 120 SER A O 1
ATOM 904 N N . LEU A 1 121 ? -23.637 33.287 -14.665 1.00 72.69 121 LEU A N 1
ATOM 905 C CA . LEU A 1 121 ? -22.220 33.589 -14.945 1.00 72.69 121 LEU A CA 1
ATOM 906 C C . LEU A 1 121 ? -21.407 34.005 -13.703 1.00 72.69 121 LEU A C 1
ATOM 908 O O . LEU A 1 121 ? -20.180 33.988 -13.736 1.00 72.69 121 LEU A O 1
ATOM 912 N N . THR A 1 122 ? -22.082 34.414 -12.631 1.00 72.12 122 THR A N 1
ATOM 913 C CA . THR A 1 122 ? -21.476 34.808 -11.353 1.00 72.12 122 THR A CA 1
ATOM 914 C C . THR A 1 122 ? -21.371 33.659 -10.355 1.00 72.12 122 THR A C 1
ATOM 916 O O . THR A 1 122 ? -20.691 33.809 -9.342 1.00 72.12 122 THR A O 1
ATOM 919 N N . ASP A 1 123 ? -22.037 32.534 -10.621 1.00 72.50 123 ASP A N 1
ATOM 920 C CA . ASP A 1 123 ? -22.189 31.446 -9.666 1.00 72.50 123 ASP A CA 1
ATOM 921 C C . ASP A 1 123 ? -21.251 30.293 -10.026 1.00 72.50 123 ASP A C 1
ATOM 923 O O . ASP A 1 123 ? -21.243 29.783 -11.147 1.00 72.50 123 ASP A O 1
ATOM 927 N N . VAL A 1 124 ? -20.474 29.832 -9.047 1.00 71.69 124 VAL A N 1
ATOM 928 C CA . VAL A 1 124 ? -19.695 28.600 -9.183 1.00 71.69 124 VAL A CA 1
ATOM 929 C C . VAL A 1 124 ? -20.601 27.431 -8.814 1.00 71.69 124 VAL A C 1
ATOM 931 O O . VAL A 1 124 ? -20.939 27.242 -7.645 1.00 71.69 124 VAL A O 1
ATOM 934 N N . LEU A 1 125 ? -20.998 26.622 -9.798 1.00 77.75 125 LEU A N 1
ATOM 935 C CA . LEU A 1 125 ? -21.741 25.396 -9.519 1.00 77.75 125 LEU A CA 1
ATOM 936 C C . LEU A 1 125 ? -20.822 24.369 -8.846 1.00 77.75 125 LEU A C 1
ATOM 938 O O . LEU A 1 125 ? -19.893 23.828 -9.452 1.00 77.75 125 LEU A O 1
ATOM 942 N N . ILE A 1 126 ? -21.135 24.053 -7.593 1.00 81.06 126 ILE A N 1
ATOM 943 C CA . ILE A 1 126 ? -20.506 22.963 -6.852 1.00 81.06 126 ILE A CA 1
ATOM 944 C C . ILE A 1 126 ? -21.350 21.710 -7.081 1.00 81.06 126 ILE A C 1
ATOM 946 O O . ILE A 1 126 ? -22.458 21.584 -6.567 1.00 81.06 126 ILE A O 1
ATOM 950 N N . THR A 1 127 ? -20.835 20.786 -7.889 1.00 80.88 127 THR A N 1
ATOM 951 C CA . THR A 1 127 ? -21.442 19.463 -8.073 1.00 80.88 127 THR A CA 1
ATOM 952 C C . THR A 1 127 ? -20.919 18.480 -7.031 1.00 80.88 127 THR A C 1
ATOM 954 O O . THR A 1 127 ? -19.797 18.631 -6.544 1.00 80.88 127 THR A O 1
ATOM 957 N N . GLU A 1 128 ? -21.691 17.429 -6.758 1.00 78.38 128 GLU A N 1
ATOM 958 C CA . GLU A 1 128 ? -21.302 16.338 -5.859 1.00 78.38 128 GLU A CA 1
ATOM 959 C C . GLU A 1 128 ? -19.873 15.832 -6.116 1.00 78.38 128 GLU A C 1
ATOM 961 O O . GLU A 1 128 ? -19.452 15.640 -7.262 1.00 78.38 128 GLU A O 1
ATOM 966 N N . GLY A 1 129 ? -19.122 15.626 -5.030 1.00 82.19 129 GLY A N 1
ATOM 967 C CA . GLY A 1 129 ? -17.733 15.157 -5.066 1.00 82.19 129 GLY A CA 1
ATOM 968 C C . GLY A 1 129 ? -16.675 16.231 -5.344 1.00 82.19 129 GLY A C 1
ATOM 969 O O . GLY A 1 129 ? -15.497 15.887 -5.450 1.00 82.19 129 GLY A O 1
ATOM 970 N N . ARG A 1 130 ? -17.054 17.512 -5.454 1.00 88.00 130 ARG A N 1
ATOM 971 C CA . ARG A 1 130 ? -16.107 18.629 -5.593 1.00 88.00 130 ARG A CA 1
ATOM 972 C C . ARG A 1 130 ? -15.870 19.352 -4.270 1.00 88.00 130 ARG A C 1
ATOM 974 O O . ARG A 1 130 ? -16.779 19.490 -3.459 1.00 88.00 130 ARG A O 1
ATOM 981 N N . ASN A 1 131 ? -14.646 19.832 -4.082 1.00 90.06 131 ASN A N 1
ATOM 982 C CA . ASN A 1 131 ? -14.211 20.582 -2.913 1.00 90.06 131 ASN A CA 1
ATOM 983 C C . ASN A 1 131 ? -14.168 22.090 -3.235 1.00 90.06 131 ASN A C 1
ATOM 985 O O . ASN A 1 131 ? -13.266 22.495 -3.971 1.00 90.06 131 ASN A O 1
ATOM 989 N N . PRO A 1 132 ? -15.091 22.918 -2.709 1.00 88.50 132 PRO A N 1
ATOM 990 C CA . PRO A 1 132 ? -15.123 24.357 -2.983 1.00 88.50 132 PRO A CA 1
ATOM 991 C C . PRO A 1 132 ? -13.913 25.120 -2.436 1.00 88.50 132 PRO A C 1
ATOM 993 O O . PRO A 1 132 ? -13.547 26.145 -3.005 1.00 88.50 132 PRO A O 1
ATOM 996 N N . ASP A 1 133 ? -13.260 24.602 -1.396 1.00 90.19 133 ASP A N 1
ATOM 997 C CA . ASP A 1 133 ? -12.106 25.247 -0.761 1.00 90.19 133 ASP A CA 1
ATOM 998 C C . ASP A 1 133 ? -10.795 24.985 -1.523 1.00 90.19 133 ASP A C 1
ATOM 1000 O O . ASP A 1 133 ? -9.737 25.520 -1.185 1.00 90.19 133 ASP A O 1
ATOM 1004 N N . GLN A 1 134 ? -10.832 24.146 -2.563 1.00 90.44 134 GLN A N 1
ATOM 1005 C CA . GLN A 1 134 ? -9.647 23.780 -3.324 1.00 90.44 134 GLN A CA 1
ATOM 1006 C C . GLN A 1 134 ? -9.330 24.808 -4.41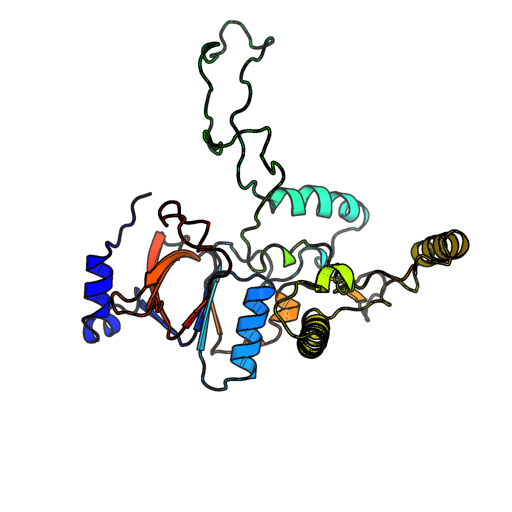6 1.00 90.44 134 GLN A C 1
ATOM 1008 O O . GLN A 1 134 ? -9.977 24.834 -5.462 1.00 90.44 134 GLN A O 1
ATOM 1013 N N . ASP A 1 135 ? -8.244 25.565 -4.242 1.00 89.44 135 ASP A N 1
ATOM 1014 C CA . ASP A 1 135 ? -7.661 26.369 -5.323 1.00 89.44 135 ASP A CA 1
ATOM 1015 C C . ASP A 1 135 ? -6.989 25.445 -6.366 1.00 89.44 135 ASP A C 1
ATOM 1017 O O . ASP A 1 135 ? -6.060 24.703 -6.013 1.00 89.44 135 ASP A O 1
ATOM 1021 N N . PRO A 1 136 ? -7.413 25.472 -7.649 1.00 88.88 136 PRO A N 1
ATOM 1022 C CA . PRO A 1 136 ? -6.824 24.651 -8.707 1.00 88.88 136 PRO A CA 1
ATOM 1023 C C . PRO A 1 136 ? -5.330 24.901 -8.954 1.00 88.88 136 PRO A C 1
ATOM 1025 O O . PRO A 1 136 ? -4.639 23.997 -9.417 1.00 88.88 136 PRO A O 1
ATOM 1028 N N . ARG A 1 137 ? -4.820 26.109 -8.674 1.00 91.00 137 ARG A N 1
ATOM 1029 C CA . ARG A 1 137 ? -3.447 26.533 -9.018 1.00 91.00 137 ARG A CA 1
ATOM 1030 C C . ARG A 1 137 ? -2.385 25.915 -8.117 1.00 91.00 137 ARG A C 1
ATOM 1032 O O . ARG A 1 137 ? -1.238 25.781 -8.527 1.00 91.00 137 ARG A O 1
ATOM 1039 N N . VAL A 1 138 ? -2.775 25.559 -6.898 1.00 93.94 138 VAL A N 1
ATOM 1040 C CA . VAL A 1 138 ? -1.902 24.964 -5.875 1.00 93.94 138 VAL A CA 1
ATOM 1041 C C . VAL A 1 138 ? -2.329 23.536 -5.525 1.00 93.94 138 VAL A C 1
ATOM 1043 O O . VAL A 1 138 ? -1.880 22.976 -4.529 1.00 93.94 138 VAL A O 1
ATOM 1046 N N . ASN A 1 139 ? -3.206 22.932 -6.335 1.00 92.94 139 ASN A N 1
ATOM 1047 C CA . ASN A 1 139 ? -3.700 21.581 -6.104 1.00 92.94 139 ASN A CA 1
ATOM 1048 C C . ASN A 1 139 ? -2.730 20.514 -6.630 1.00 92.94 139 ASN A C 1
ATOM 1050 O O . ASN A 1 139 ? -2.166 20.630 -7.718 1.00 92.94 139 ASN A O 1
ATOM 1054 N N . LEU A 1 140 ? -2.662 19.389 -5.923 1.00 93.38 140 LEU A N 1
ATOM 1055 C CA . LEU A 1 140 ? -2.164 18.128 -6.461 1.00 93.38 140 LEU A CA 1
ATOM 1056 C C . LEU A 1 140 ? -3.336 17.353 -7.083 1.00 93.38 140 LEU A C 1
ATOM 1058 O O . LEU A 1 140 ? -3.805 16.356 -6.540 1.00 93.38 140 LEU A O 1
ATOM 1062 N N . GLY A 1 141 ? -3.828 17.821 -8.234 1.00 90.00 141 GLY A N 1
ATOM 1063 C CA . GLY A 1 141 ? -5.096 17.351 -8.821 1.00 90.00 141 GLY A CA 1
ATOM 1064 C C . GLY A 1 141 ? -5.153 15.869 -9.222 1.00 90.00 141 GLY A C 1
ATOM 1065 O O . GLY A 1 141 ? -6.238 15.340 -9.445 1.00 90.00 141 GLY A O 1
ATOM 1066 N N . ALA A 1 142 ? -4.006 15.189 -9.304 1.00 92.31 142 ALA A N 1
ATOM 1067 C CA . ALA A 1 142 ? -3.921 13.752 -9.573 1.00 92.31 142 ALA A CA 1
ATOM 1068 C C . ALA A 1 142 ? -3.731 12.900 -8.303 1.00 92.31 142 ALA A C 1
ATOM 1070 O O . ALA A 1 142 ? -3.665 11.673 -8.403 1.00 92.31 142 ALA A O 1
ATOM 1071 N N . THR A 1 143 ? -3.637 13.516 -7.118 1.00 94.69 143 THR A N 1
ATOM 1072 C CA . THR A 1 143 ? -3.549 12.782 -5.854 1.00 94.69 143 THR A CA 1
ATOM 1073 C C . THR A 1 143 ? -4.831 11.999 -5.642 1.00 94.69 143 THR A C 1
ATOM 1075 O O . THR A 1 143 ? -5.937 12.544 -5.627 1.00 94.69 143 THR A O 1
ATOM 1078 N N . ALA A 1 144 ? -4.666 10.698 -5.461 1.00 94.06 144 ALA A N 1
ATOM 1079 C CA . ALA A 1 144 ? -5.754 9.762 -5.298 1.00 94.06 144 ALA A CA 1
ATOM 1080 C C . ALA A 1 144 ? -5.436 8.780 -4.174 1.00 94.06 144 ALA A C 1
ATOM 1082 O O . ALA A 1 144 ? -4.279 8.562 -3.821 1.00 94.06 144 ALA A O 1
ATOM 1083 N N . VAL A 1 145 ? -6.481 8.176 -3.626 1.00 94.62 145 VAL A N 1
ATOM 1084 C CA . VAL A 1 145 ?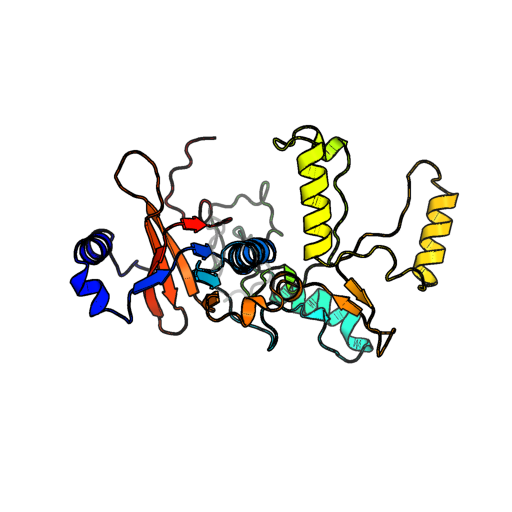 -6.397 7.109 -2.630 1.00 94.62 145 VAL A CA 1
ATOM 1085 C C . VAL A 1 145 ? -7.073 5.853 -3.154 1.00 94.62 145 VAL A C 1
ATOM 1087 O O . VAL A 1 145 ? -7.957 5.916 -4.007 1.00 94.62 145 VAL A O 1
ATOM 1090 N N . THR A 1 146 ? -6.682 4.706 -2.610 1.00 94.44 146 THR A N 1
ATOM 1091 C CA . THR A 1 146 ? -7.307 3.419 -2.914 1.00 94.44 146 THR A CA 1
ATOM 1092 C C . THR A 1 146 ? -7.790 2.778 -1.629 1.00 94.44 146 THR A C 1
ATOM 1094 O O . THR A 1 146 ? -7.027 2.639 -0.675 1.00 94.44 146 THR A O 1
ATOM 1097 N N . ARG A 1 147 ? -9.064 2.389 -1.629 1.00 94.56 147 ARG A N 1
ATOM 1098 C CA . ARG A 1 147 ? -9.778 1.807 -0.492 1.00 94.56 147 ARG A CA 1
ATOM 1099 C C . ARG A 1 147 ? -10.112 0.351 -0.810 1.00 94.56 147 ARG A C 1
ATOM 1101 O O . ARG A 1 147 ? -11.176 0.060 -1.340 1.00 94.56 147 ARG A O 1
ATOM 1108 N N . THR A 1 148 ? -9.174 -0.544 -0.534 1.00 94.38 148 THR A N 1
ATOM 1109 C CA . THR A 1 148 ? -9.314 -2.000 -0.707 1.00 94.38 148 THR A CA 1
ATOM 1110 C C . THR A 1 148 ? -8.373 -2.695 0.266 1.00 94.38 148 THR A C 1
ATOM 1112 O O . THR A 1 148 ? -7.386 -2.094 0.704 1.00 94.38 148 THR A O 1
ATOM 1115 N N . VAL A 1 149 ? -8.634 -3.960 0.582 1.00 95.81 149 VAL A N 1
ATOM 1116 C CA . VAL A 1 149 ? -7.700 -4.766 1.368 1.00 95.81 149 VAL A CA 1
ATOM 1117 C C . VAL A 1 149 ? -6.355 -4.873 0.647 1.00 95.81 149 VAL A C 1
ATOM 1119 O O . VAL A 1 149 ? -6.272 -5.369 -0.474 1.00 95.81 149 VAL A O 1
ATOM 1122 N N . GLY A 1 150 ? -5.288 -4.403 1.298 1.00 93.31 150 GLY A N 1
ATOM 1123 C CA . GLY A 1 150 ? -3.946 -4.266 0.718 1.00 93.31 150 GLY A CA 1
ATOM 1124 C C . GLY A 1 150 ? -3.619 -2.866 0.181 1.00 93.31 150 GLY A C 1
ATOM 1125 O O . GLY A 1 150 ? -2.462 -2.584 -0.148 1.00 93.31 150 GLY A O 1
ATOM 1126 N N . GLY A 1 151 ? -4.597 -1.959 0.119 1.00 95.00 151 GLY A N 1
ATOM 1127 C CA . GLY A 1 151 ? -4.423 -0.577 -0.328 1.00 95.00 151 GLY A CA 1
ATOM 1128 C C . GLY A 1 151 ? -3.817 -0.477 -1.731 1.00 95.00 151 GLY A C 1
ATOM 1129 O O . GLY A 1 151 ? -4.147 -1.251 -2.629 1.00 95.00 151 GLY A O 1
ATOM 1130 N N . MET A 1 152 ? -2.886 0.461 -1.931 1.00 95.19 152 MET A N 1
ATOM 1131 C CA . MET A 1 152 ? -2.211 0.638 -3.226 1.00 95.19 152 MET A CA 1
ATOM 1132 C C . MET A 1 152 ? -1.271 -0.517 -3.609 1.00 95.19 152 MET A C 1
ATOM 1134 O O . MET A 1 152 ? -0.956 -0.677 -4.789 1.00 95.19 152 MET A O 1
ATOM 1138 N N . ALA A 1 153 ? -0.868 -1.378 -2.664 1.00 95.06 153 ALA A N 1
ATOM 1139 C CA . ALA A 1 153 ? -0.038 -2.545 -2.984 1.00 95.06 153 ALA A CA 1
ATOM 1140 C C . ALA A 1 153 ? -0.770 -3.578 -3.862 1.00 95.06 153 ALA A C 1
ATOM 1142 O O . ALA A 1 153 ? -0.149 -4.468 -4.436 1.00 95.06 153 ALA A O 1
ATOM 1143 N N . THR A 1 154 ? -2.086 -3.443 -4.028 1.00 93.62 154 THR A N 1
ATOM 1144 C CA . THR A 1 154 ? -2.868 -4.262 -4.960 1.00 93.62 154 THR A CA 1
ATOM 1145 C C . THR A 1 154 ? -2.575 -3.966 -6.435 1.00 93.62 154 THR A C 1
ATOM 1147 O O . THR A 1 154 ? -2.857 -4.809 -7.297 1.00 93.62 154 THR A O 1
ATOM 1150 N N . HIS A 1 155 ? -2.014 -2.793 -6.754 1.00 92.88 155 HIS A N 1
ATOM 1151 C CA . HIS A 1 155 ? -1.827 -2.345 -8.138 1.00 92.88 155 HIS A CA 1
ATOM 1152 C C . HIS A 1 155 ? -0.567 -1.505 -8.411 1.00 92.88 155 HIS A C 1
ATOM 1154 O O . HIS A 1 155 ? -0.359 -1.089 -9.553 1.00 92.88 155 HIS A O 1
ATOM 1160 N N . TRP A 1 156 ? 0.270 -1.255 -7.403 1.00 94.75 156 TRP A N 1
ATOM 1161 C CA . TRP A 1 156 ? 1.564 -0.587 -7.558 1.00 94.75 156 TRP A CA 1
ATOM 1162 C C . TRP A 1 156 ? 2.515 -1.305 -8.533 1.00 94.75 156 TRP A C 1
ATOM 1164 O O . TRP A 1 156 ? 2.318 -2.447 -8.933 1.00 94.75 156 TRP A O 1
ATOM 1174 N N . THR A 1 157 ? 3.593 -0.635 -8.932 1.00 92.50 157 THR A N 1
ATOM 1175 C CA . THR A 1 157 ? 4.566 -1.180 -9.895 1.00 92.50 157 THR A CA 1
ATOM 1176 C C . THR A 1 157 ? 5.661 -2.037 -9.257 1.00 92.50 157 THR A C 1
ATOM 1178 O O . THR A 1 157 ? 6.515 -2.548 -9.980 1.00 92.50 157 THR A O 1
ATOM 1181 N N . CYS A 1 158 ? 5.631 -2.213 -7.931 1.00 95.12 158 CYS A N 1
ATOM 1182 C CA . CYS A 1 158 ? 6.605 -2.980 -7.148 1.00 95.12 158 CYS A CA 1
ATOM 1183 C C . CYS A 1 158 ? 8.052 -2.457 -7.209 1.00 95.12 158 CYS A C 1
ATOM 1185 O O . CYS A 1 158 ? 8.977 -3.220 -6.956 1.00 95.12 158 CYS A O 1
ATOM 1187 N N . SER A 1 159 ? 8.269 -1.183 -7.548 1.00 95.62 159 SER A N 1
ATOM 1188 C CA . SER A 1 159 ? 9.603 -0.566 -7.556 1.00 95.62 159 SER A CA 1
ATOM 1189 C C . SER A 1 159 ? 10.093 -0.300 -6.135 1.00 95.62 159 SER A C 1
ATOM 1191 O O . SER A 1 159 ? 9.454 0.451 -5.399 1.00 95.62 159 SER A O 1
ATOM 1193 N N . CYS A 1 160 ? 11.228 -0.894 -5.760 1.00 95.44 160 CYS A N 1
ATOM 1194 C CA . CYS A 1 160 ? 11.797 -0.794 -4.413 1.00 95.44 160 CYS A CA 1
ATOM 1195 C C . CYS A 1 160 ? 13.286 -0.398 -4.450 1.00 95.44 160 CYS A C 1
ATOM 1197 O O . CYS A 1 160 ? 14.136 -1.193 -4.038 1.00 95.44 160 CYS A O 1
ATOM 1199 N N . PRO A 1 161 ? 13.635 0.789 -4.984 1.00 94.06 161 PRO A N 1
ATOM 1200 C CA . PRO A 1 161 ? 15.008 1.277 -4.967 1.00 94.06 161 PRO A CA 1
ATOM 1201 C C . PRO A 1 161 ? 15.467 1.592 -3.544 1.00 94.06 161 PRO A C 1
ATOM 1203 O O . PRO A 1 161 ? 14.676 1.991 -2.689 1.00 94.06 161 PRO A O 1
ATOM 1206 N N . MET A 1 162 ? 16.769 1.444 -3.316 1.00 91.12 162 MET A N 1
ATOM 1207 C CA . MET A 1 162 ? 17.407 1.969 -2.114 1.00 91.12 162 MET A CA 1
ATOM 1208 C C . MET A 1 162 ? 17.572 3.486 -2.269 1.00 91.12 162 MET A C 1
ATOM 1210 O O . MET A 1 162 ? 18.048 3.908 -3.328 1.00 91.12 162 MET A O 1
ATOM 1214 N N . PRO A 1 163 ? 17.210 4.295 -1.257 1.00 91.75 163 PRO A N 1
ATOM 1215 C CA . PRO A 1 163 ? 17.412 5.738 -1.306 1.00 91.75 163 PRO A CA 1
ATOM 1216 C C . PRO A 1 163 ? 18.888 6.091 -1.501 1.00 91.75 163 PRO A C 1
ATOM 1218 O O . PRO A 1 163 ? 19.767 5.487 -0.872 1.00 91.75 163 PRO A O 1
ATOM 1221 N N . HIS A 1 164 ? 19.158 7.078 -2.352 1.00 90.25 164 HIS A N 1
ATOM 1222 C CA . HIS A 1 164 ? 20.511 7.589 -2.566 1.00 90.25 164 HIS A CA 1
ATOM 1223 C C . HIS A 1 164 ? 21.030 8.293 -1.301 1.00 90.25 164 HIS A C 1
ATOM 1225 O O . HIS A 1 164 ? 20.248 8.726 -0.456 1.00 90.25 164 HIS A O 1
ATOM 1231 N N . GLU A 1 165 ? 22.351 8.447 -1.157 1.00 88.19 165 GLU A N 1
ATOM 1232 C CA . GLU A 1 165 ? 22.937 9.086 0.031 1.00 88.19 165 GLU A CA 1
ATOM 1233 C C . GLU A 1 165 ? 22.377 10.497 0.275 1.00 88.19 165 GLU A C 1
ATOM 1235 O O . GLU A 1 165 ? 22.082 10.852 1.414 1.00 88.19 165 GLU A O 1
ATOM 1240 N N . GLU A 1 166 ? 22.141 11.260 -0.793 1.00 90.81 166 GLU A N 1
ATOM 1241 C CA . GLU A 1 166 ? 21.554 12.608 -0.738 1.00 90.81 166 GLU A CA 1
ATOM 1242 C C . GLU A 1 166 ? 20.143 12.624 -0.127 1.00 90.81 166 GLU A C 1
ATOM 1244 O O . GLU A 1 166 ? 19.818 13.514 0.657 1.00 90.81 166 GLU A O 1
ATOM 1249 N N . GLU A 1 167 ? 19.323 11.607 -0.405 1.00 89.75 167 GLU A N 1
ATOM 1250 C CA . GLU A 1 167 ? 17.968 11.471 0.153 1.00 89.75 167 GLU A CA 1
ATOM 1251 C C . GLU A 1 167 ? 17.995 11.073 1.638 1.00 89.75 167 GLU A C 1
ATOM 1253 O O . GLU A 1 167 ? 16.990 11.169 2.342 1.00 89.75 167 GLU A O 1
ATOM 1258 N N . ARG A 1 168 ? 19.155 10.623 2.130 1.00 89.88 168 ARG A N 1
ATOM 1259 C CA . ARG A 1 168 ? 19.350 10.114 3.492 1.00 89.88 168 ARG A CA 1
ATOM 1260 C C . ARG A 1 168 ? 20.005 11.125 4.431 1.00 89.88 168 ARG A C 1
ATOM 1262 O O . ARG A 1 168 ? 20.048 10.861 5.630 1.00 89.88 168 ARG A O 1
ATOM 1269 N N . VAL A 1 169 ? 20.503 12.258 3.925 1.00 87.94 169 VAL A N 1
ATOM 1270 C CA . VAL A 1 169 ? 21.282 13.240 4.709 1.00 87.94 169 VAL A CA 1
ATOM 1271 C C . VAL A 1 169 ? 20.515 13.749 5.931 1.00 87.94 169 VAL A C 1
ATOM 1273 O O . VAL A 1 169 ? 21.087 13.826 7.013 1.00 87.94 169 VAL A O 1
ATOM 1276 N N . ASN A 1 170 ? 19.221 14.034 5.772 1.00 88.81 170 ASN A N 1
ATOM 1277 C CA . ASN A 1 170 ? 18.364 14.582 6.829 1.00 88.81 170 ASN A CA 1
ATOM 1278 C C . ASN A 1 170 ? 17.496 13.513 7.514 1.00 88.81 170 ASN A C 1
ATOM 1280 O O . ASN A 1 170 ? 16.473 13.841 8.114 1.00 88.81 170 ASN A O 1
ATOM 1284 N N . ASN A 1 171 ? 17.846 12.228 7.387 1.00 88.94 171 ASN A N 1
ATOM 1285 C CA . ASN A 1 171 ? 17.058 11.170 8.005 1.00 88.94 171 ASN A CA 1
ATOM 1286 C C . ASN A 1 171 ? 17.313 11.144 9.527 1.00 88.94 171 ASN A C 1
ATOM 1288 O O . ASN A 1 171 ? 18.474 11.073 9.934 1.00 88.94 171 ASN A O 1
ATOM 1292 N N . PRO A 1 172 ? 16.266 11.181 10.373 1.00 91.44 172 PRO A N 1
ATOM 1293 C CA . PRO A 1 172 ? 16.429 11.145 11.827 1.00 91.44 172 PRO A CA 1
ATOM 1294 C C . PRO A 1 172 ? 16.975 9.804 12.348 1.00 91.44 172 PRO A C 1
ATOM 1296 O O . PRO A 1 172 ? 17.458 9.741 13.475 1.00 91.44 172 PRO A O 1
ATOM 1299 N N . ILE A 1 173 ? 16.904 8.733 11.551 1.00 92.00 173 ILE A N 1
ATOM 1300 C CA . ILE A 1 173 ? 17.404 7.406 11.918 1.00 92.00 173 ILE A CA 1
ATOM 1301 C C . ILE A 1 173 ? 18.911 7.326 11.618 1.00 92.00 173 ILE A C 1
ATOM 1303 O O . ILE A 1 173 ? 19.323 7.614 10.488 1.00 92.00 173 ILE A O 1
ATOM 1307 N N . PRO A 1 174 ? 19.751 6.881 12.575 1.00 92.38 174 PRO A N 1
ATOM 1308 C CA . PRO A 1 174 ? 21.179 6.677 12.347 1.00 92.38 174 PRO A CA 1
ATOM 1309 C C . PRO A 1 174 ? 21.459 5.800 11.119 1.00 92.38 174 PRO A C 1
ATOM 1311 O O . PRO A 1 174 ? 20.792 4.791 10.897 1.00 92.38 174 PRO A O 1
ATOM 1314 N N . ARG A 1 175 ? 22.494 6.140 10.337 1.00 89.06 175 ARG A N 1
ATOM 1315 C CA . ARG A 1 175 ? 22.774 5.497 9.034 1.00 89.06 175 ARG A CA 1
ATOM 1316 C C . ARG A 1 175 ? 22.828 3.965 9.101 1.00 89.06 175 ARG A C 1
ATOM 1318 O O . ARG A 1 175 ? 22.148 3.313 8.317 1.00 89.06 175 ARG A O 1
ATOM 1325 N N . ASN A 1 176 ? 23.562 3.416 10.071 1.00 91.06 176 ASN A N 1
ATOM 1326 C CA . ASN A 1 176 ? 23.717 1.965 10.246 1.00 91.06 176 ASN A CA 1
ATOM 1327 C C . ASN A 1 176 ? 22.389 1.268 10.581 1.00 91.06 176 ASN A C 1
ATOM 1329 O O . ASN A 1 176 ? 22.136 0.148 10.137 1.00 91.06 176 ASN A O 1
ATOM 1333 N N . GLU A 1 177 ? 21.542 1.924 11.376 1.00 94.44 177 GLU A N 1
ATOM 1334 C CA . GLU A 1 177 ? 20.216 1.408 11.709 1.00 94.44 177 GLU A CA 1
ATOM 1335 C C . GLU A 1 177 ? 19.307 1.454 10.480 1.00 94.44 177 GLU A C 1
ATOM 1337 O O . GLU A 1 177 ? 18.668 0.456 10.152 1.00 94.44 177 GLU A O 1
ATOM 1342 N N . LEU A 1 178 ? 19.325 2.566 9.741 1.00 92.69 178 LEU A N 1
ATOM 1343 C CA . LEU A 1 178 ? 18.570 2.728 8.503 1.00 92.69 178 LEU A CA 1
ATOM 1344 C C . LEU A 1 178 ? 18.938 1.665 7.456 1.00 92.69 178 LEU A C 1
ATOM 1346 O O . LEU A 1 178 ? 18.039 1.088 6.852 1.00 92.69 178 LEU A O 1
ATOM 1350 N N . ASP A 1 179 ? 20.225 1.357 7.270 1.00 92.81 179 ASP A N 1
ATOM 1351 C CA . ASP A 1 179 ? 20.662 0.299 6.344 1.00 92.81 179 ASP A CA 1
ATOM 1352 C C . ASP A 1 179 ? 20.099 -1.072 6.746 1.00 92.81 179 ASP A C 1
ATOM 1354 O O . ASP A 1 179 ? 19.556 -1.799 5.913 1.00 92.81 179 ASP A O 1
ATOM 1358 N N . SER A 1 180 ? 20.143 -1.401 8.041 1.00 94.88 180 SER A N 1
ATOM 1359 C CA . SER A 1 180 ? 19.566 -2.642 8.571 1.00 94.88 180 SER A CA 1
ATOM 1360 C C . SER A 1 180 ? 18.047 -2.707 8.371 1.00 94.88 180 SER A C 1
ATOM 1362 O O . SER A 1 180 ? 17.508 -3.751 7.996 1.00 94.88 180 SER A O 1
ATOM 1364 N N . LEU A 1 181 ? 17.337 -1.594 8.586 1.00 94.44 181 LEU A N 1
ATOM 1365 C CA . LEU A 1 181 ? 15.889 -1.506 8.380 1.00 94.44 181 LEU A CA 1
ATOM 1366 C C . LEU A 1 181 ? 15.506 -1.648 6.903 1.00 94.44 181 LEU A C 1
ATOM 1368 O O . LEU A 1 181 ? 14.552 -2.362 6.592 1.00 94.44 181 LEU A O 1
ATOM 1372 N N . LEU A 1 182 ? 16.255 -1.019 5.996 1.00 94.38 182 LEU A N 1
ATOM 1373 C CA . LEU A 1 182 ? 16.016 -1.113 4.557 1.00 94.38 182 LEU A CA 1
ATOM 1374 C C . LEU A 1 182 ? 16.264 -2.534 4.031 1.00 94.38 182 LEU A C 1
ATOM 1376 O O . LEU A 1 182 ? 15.443 -3.050 3.272 1.00 94.38 182 LEU A O 1
ATOM 1380 N N . GLU A 1 183 ? 17.318 -3.217 4.487 1.00 94.81 183 GLU A N 1
ATOM 1381 C CA . GLU A 1 183 ? 17.556 -4.622 4.124 1.00 94.81 183 GLU A CA 1
ATOM 1382 C C . GLU A 1 183 ? 16.469 -5.558 4.681 1.00 94.81 183 GLU A C 1
ATOM 1384 O O . GLU A 1 183 ? 15.990 -6.459 3.985 1.00 94.81 183 GLU A O 1
ATOM 1389 N N . LYS A 1 184 ? 15.981 -5.314 5.904 1.00 94.44 184 LYS A N 1
ATOM 1390 C CA . LYS A 1 184 ? 14.817 -6.041 6.440 1.00 94.44 184 LYS A CA 1
ATOM 1391 C C . LYS A 1 184 ? 13.562 -5.797 5.597 1.00 94.44 184 LYS A C 1
ATOM 1393 O O . LYS A 1 184 ? 12.851 -6.749 5.273 1.00 94.44 184 LYS A O 1
ATOM 1398 N N . ALA A 1 185 ? 13.298 -4.548 5.210 1.00 94.50 185 ALA A N 1
ATOM 1399 C CA . ALA A 1 185 ? 12.160 -4.191 4.366 1.00 94.50 185 ALA A CA 1
ATOM 1400 C C . ALA A 1 185 ? 12.238 -4.867 2.987 1.00 94.50 185 ALA A C 1
ATOM 1402 O O . ALA A 1 185 ? 11.239 -5.404 2.503 1.00 94.50 185 ALA A O 1
ATOM 1403 N N . LYS A 1 186 ? 13.437 -4.933 2.398 1.00 94.81 186 LYS A N 1
ATOM 1404 C CA . LYS A 1 186 ? 13.720 -5.653 1.151 1.00 94.81 186 LYS A CA 1
ATOM 1405 C C . LYS A 1 186 ? 13.336 -7.134 1.245 1.00 94.81 186 LYS A C 1
ATOM 1407 O O . LYS A 1 186 ? 12.695 -7.666 0.336 1.00 94.81 186 LYS A O 1
ATOM 1412 N N . GLY A 1 187 ? 13.665 -7.780 2.366 1.00 94.62 187 GLY A N 1
ATOM 1413 C CA . GLY A 1 187 ? 13.276 -9.164 2.648 1.00 94.62 187 GLY A CA 1
ATOM 1414 C C . GLY A 1 187 ? 11.767 -9.354 2.842 1.00 94.62 187 GLY A C 1
ATOM 1415 O O . GLY A 1 187 ? 11.203 -10.342 2.370 1.00 94.62 187 GLY A O 1
ATOM 1416 N N . LEU A 1 188 ? 11.085 -8.405 3.494 1.00 94.06 188 LEU A N 1
ATOM 1417 C CA . LEU A 1 188 ? 9.628 -8.449 3.681 1.00 94.06 188 LEU A CA 1
ATOM 1418 C C . LEU A 1 188 ? 8.862 -8.307 2.361 1.00 94.06 188 LEU A C 1
ATOM 1420 O O . LEU A 1 188 ? 7.878 -9.013 2.153 1.00 94.06 188 LEU A O 1
ATOM 1424 N N . LEU A 1 189 ? 9.333 -7.429 1.475 1.00 95.25 189 LEU A N 1
ATOM 1425 C CA . LEU A 1 189 ? 8.732 -7.164 0.165 1.00 95.25 189 LEU A CA 1
ATOM 1426 C C . LEU A 1 189 ? 9.174 -8.154 -0.927 1.00 95.25 189 LEU A C 1
ATOM 1428 O O . LEU A 1 189 ? 8.695 -8.051 -2.057 1.00 95.25 189 LEU A O 1
ATOM 1432 N N . ASN A 1 190 ? 10.052 -9.112 -0.599 1.00 95.25 190 ASN A N 1
ATOM 1433 C CA . ASN A 1 190 ? 10.607 -10.093 -1.537 1.00 95.25 190 ASN A CA 1
ATOM 1434 C C . ASN A 1 190 ? 11.213 -9.415 -2.781 1.00 95.25 190 ASN A C 1
ATOM 1436 O O . ASN A 1 190 ? 10.813 -9.688 -3.911 1.00 95.25 190 ASN A O 1
ATOM 1440 N N . VAL A 1 191 ? 12.114 -8.455 -2.562 1.00 96.06 191 VAL A N 1
ATOM 1441 C CA . VAL A 1 191 ? 12.687 -7.638 -3.640 1.00 96.06 191 VAL A CA 1
ATOM 1442 C C . VAL A 1 191 ? 13.860 -8.347 -4.305 1.00 96.06 191 VAL A C 1
ATOM 1444 O O . VAL A 1 191 ? 14.819 -8.755 -3.649 1.00 96.06 191 VAL A O 1
ATOM 1447 N N . HIS A 1 192 ? 13.821 -8.373 -5.630 1.00 94.31 192 HIS A N 1
ATOM 1448 C CA . HIS A 1 192 ? 14.803 -8.999 -6.502 1.00 94.31 192 HIS A CA 1
ATOM 1449 C C . HIS A 1 192 ? 15.253 -8.021 -7.592 1.00 94.31 192 HIS A C 1
ATOM 1451 O O . HIS A 1 192 ? 14.468 -7.201 -8.065 1.00 94.31 192 HIS A O 1
ATOM 1457 N N . SER A 1 193 ? 16.509 -8.105 -8.027 1.00 92.06 193 SER A N 1
ATOM 1458 C CA . SER A 1 193 ? 17.060 -7.275 -9.118 1.00 92.06 193 SER A CA 1
ATOM 1459 C C . SER A 1 193 ? 17.351 -8.065 -10.398 1.00 92.06 193 SER A C 1
ATOM 1461 O O . SER A 1 193 ? 17.711 -7.493 -11.419 1.00 92.06 193 SER A O 1
ATOM 1463 N N . ASP A 1 194 ? 17.176 -9.382 -10.371 1.00 92.38 194 ASP A N 1
ATOM 1464 C CA . ASP A 1 194 ? 17.597 -10.321 -11.413 1.00 92.38 194 ASP A CA 1
ATOM 1465 C C . ASP A 1 194 ? 16.441 -10.857 -12.273 1.00 92.38 194 ASP A C 1
ATOM 1467 O O . ASP A 1 194 ? 16.654 -11.499 -13.302 1.00 92.38 194 ASP A O 1
ATOM 1471 N N . GLN A 1 195 ? 15.199 -10.549 -11.904 1.00 90.94 195 GLN A N 1
ATOM 1472 C CA . GLN A 1 195 ? 14.000 -11.178 -12.468 1.00 90.94 195 GLN A CA 1
ATOM 1473 C C . GLN A 1 195 ? 13.816 -10.943 -13.969 1.00 90.94 195 GLN A C 1
ATOM 1475 O O . GLN A 1 195 ? 13.118 -11.713 -14.630 1.00 90.94 195 GLN A O 1
ATOM 1480 N N . TYR A 1 196 ? 14.419 -9.892 -14.527 1.00 91.50 196 TYR A N 1
ATOM 1481 C CA . TYR A 1 196 ? 14.352 -9.541 -15.949 1.00 91.50 196 TYR A CA 1
ATOM 1482 C C . TYR A 1 196 ? 15.697 -9.687 -16.673 1.00 91.50 196 TYR A C 1
ATOM 1484 O O . TYR A 1 196 ? 15.836 -9.200 -17.798 1.00 91.50 196 TYR A O 1
ATOM 1492 N N . ASN A 1 197 ? 16.667 -10.392 -16.083 1.00 90.31 197 ASN A N 1
ATOM 1493 C CA . ASN A 1 197 ? 17.973 -10.604 -16.706 1.00 90.31 197 ASN A CA 1
ATOM 1494 C C . ASN A 1 197 ? 17.896 -11.364 -18.030 1.00 90.31 197 ASN A C 1
ATOM 1496 O O . ASN A 1 197 ? 18.633 -11.015 -18.942 1.00 90.31 197 ASN A O 1
ATOM 1500 N N . ASP A 1 198 ? 16.958 -12.299 -18.191 1.00 89.69 198 ASP A N 1
ATOM 1501 C CA . ASP A 1 198 ? 16.779 -13.068 -19.435 1.00 89.69 198 ASP A CA 1
ATOM 1502 C C . ASP A 1 198 ? 16.041 -12.287 -20.545 1.00 89.69 198 ASP A C 1
ATOM 1504 O O . ASP A 1 198 ? 15.873 -12.768 -21.666 1.00 89.69 198 ASP A O 1
ATOM 1508 N N . SER A 1 199 ? 15.557 -11.071 -20.262 1.00 92.19 199 SER A N 1
ATOM 1509 C CA . SER A 1 199 ? 14.832 -10.261 -21.245 1.00 92.19 199 SER A CA 1
ATOM 1510 C C . SER A 1 199 ? 15.799 -9.586 -22.216 1.00 92.19 199 SER A C 1
ATOM 1512 O O . SER A 1 199 ? 16.489 -8.638 -21.843 1.00 92.19 199 SER A O 1
ATOM 1514 N N . ILE A 1 200 ? 15.763 -9.984 -23.493 1.00 95.06 200 ILE A N 1
ATOM 1515 C CA . ILE A 1 200 ? 16.563 -9.366 -24.571 1.00 95.06 200 ILE A CA 1
ATOM 1516 C C . ILE A 1 200 ? 16.377 -7.841 -24.594 1.00 95.06 200 ILE A C 1
ATOM 1518 O O . ILE A 1 200 ? 17.344 -7.092 -24.675 1.00 95.06 200 ILE A O 1
ATOM 1522 N N . ARG A 1 201 ? 15.135 -7.357 -24.453 1.00 94.44 201 ARG A N 1
ATOM 1523 C CA . ARG A 1 201 ? 14.843 -5.912 -24.430 1.00 94.44 201 ARG A CA 1
ATOM 1524 C C . ARG A 1 201 ? 15.521 -5.203 -23.257 1.00 94.44 201 ARG A C 1
ATOM 1526 O O . ARG A 1 201 ? 16.035 -4.107 -23.443 1.00 94.44 201 ARG A O 1
ATOM 1533 N N . ASN A 1 202 ? 15.531 -5.829 -22.077 1.00 94.12 202 ASN A N 1
ATOM 1534 C CA . ASN A 1 202 ? 16.189 -5.264 -20.899 1.00 94.12 202 ASN A CA 1
ATOM 1535 C C . ASN A 1 202 ? 17.707 -5.202 -21.111 1.00 94.12 202 ASN A C 1
ATOM 1537 O O . ASN A 1 202 ? 18.313 -4.153 -20.921 1.00 94.12 202 ASN A O 1
ATOM 1541 N N . GLN A 1 203 ? 18.301 -6.296 -21.596 1.00 94.88 203 GLN A N 1
ATOM 1542 C CA . GLN A 1 203 ? 19.736 -6.375 -21.868 1.00 94.88 203 GLN A CA 1
ATOM 1543 C C . GLN A 1 203 ? 20.194 -5.327 -22.891 1.00 94.88 203 GLN A C 1
ATOM 1545 O O . GLN A 1 203 ? 21.176 -4.632 -22.644 1.00 94.88 203 GLN A O 1
ATOM 1550 N N . VAL A 1 204 ? 19.471 -5.176 -24.009 1.00 96.75 204 VAL A N 1
ATOM 1551 C CA . VAL A 1 204 ? 19.812 -4.214 -25.072 1.00 96.75 204 VAL A CA 1
ATOM 1552 C C . VAL A 1 204 ? 19.759 -2.775 -24.556 1.00 96.75 204 VAL A C 1
ATOM 1554 O O . VAL A 1 204 ? 20.705 -2.017 -24.762 1.00 96.75 204 VAL A O 1
ATOM 1557 N N . VAL A 1 205 ? 18.685 -2.399 -23.851 1.00 95.94 205 VAL A N 1
ATOM 1558 C CA . VAL A 1 205 ? 18.543 -1.044 -23.294 1.00 95.94 205 VAL A CA 1
ATOM 1559 C C . VAL A 1 205 ? 19.620 -0.774 -22.243 1.00 95.94 205 VAL A C 1
ATOM 1561 O O . VAL A 1 205 ? 20.281 0.262 -22.297 1.00 95.94 205 VAL A O 1
ATOM 1564 N N . ARG A 1 206 ? 19.843 -1.716 -21.320 1.00 94.25 206 ARG A N 1
ATOM 1565 C CA . ARG A 1 206 ? 20.852 -1.599 -20.260 1.00 94.25 206 ARG A CA 1
ATOM 1566 C C . ARG A 1 206 ? 22.258 -1.436 -20.837 1.00 94.25 206 ARG A C 1
ATOM 1568 O O . ARG A 1 206 ? 22.961 -0.509 -20.445 1.00 94.25 206 ARG A O 1
ATOM 1575 N N . ALA A 1 207 ? 22.643 -2.279 -21.798 1.00 95.00 207 ALA A N 1
ATOM 1576 C CA . ALA A 1 207 ? 23.964 -2.238 -22.421 1.00 95.00 207 ALA A CA 1
ATOM 1577 C C . ALA A 1 207 ? 24.212 -0.924 -23.180 1.00 95.00 207 ALA A C 1
ATOM 1579 O O . ALA A 1 207 ? 25.274 -0.316 -23.034 1.00 95.00 207 ALA A O 1
ATOM 1580 N N . GLU A 1 208 ? 23.229 -0.446 -23.949 1.00 96.56 208 GLU A N 1
ATOM 1581 C CA . GLU A 1 208 ? 23.376 0.800 -24.708 1.00 96.56 208 GLU A CA 1
ATOM 1582 C C . GLU A 1 208 ? 23.465 2.023 -23.785 1.00 96.56 208 GLU A C 1
ATOM 1584 O O . GLU A 1 208 ? 24.294 2.911 -24.000 1.00 96.56 208 GLU A O 1
ATOM 1589 N N . LEU A 1 209 ? 22.663 2.062 -22.715 1.00 96.31 209 LEU A N 1
ATOM 1590 C CA . LEU A 1 209 ? 22.733 3.138 -21.730 1.00 96.31 209 LEU A CA 1
ATOM 1591 C C . LEU A 1 209 ? 24.067 3.117 -20.969 1.00 96.31 209 LEU A C 1
ATOM 1593 O O . LEU A 1 209 ? 24.675 4.174 -20.801 1.00 96.31 209 LEU A O 1
ATOM 1597 N N . GLN A 1 210 ? 24.557 1.944 -20.552 1.00 96.00 210 GLN A N 1
ATOM 1598 C CA . GLN A 1 210 ? 25.856 1.807 -19.879 1.00 96.00 210 GLN A CA 1
ATOM 1599 C C . GLN A 1 210 ? 27.012 2.261 -20.778 1.00 96.00 210 GLN A C 1
ATOM 1601 O O . GLN A 1 210 ? 27.916 2.956 -20.314 1.00 96.00 210 GLN A O 1
ATOM 1606 N N . LYS A 1 211 ? 26.954 1.935 -22.076 1.00 96.00 211 LYS A N 1
ATOM 1607 C CA . LYS A 1 211 ? 27.940 2.376 -23.070 1.00 96.00 211 LYS A CA 1
ATOM 1608 C C . LYS A 1 211 ? 27.948 3.897 -23.243 1.00 96.00 211 LYS A C 1
ATOM 1610 O O . LYS A 1 211 ? 29.019 4.493 -23.311 1.00 96.00 211 LYS A O 1
ATOM 1615 N N . ARG A 1 212 ? 26.772 4.532 -23.330 1.00 96.50 212 ARG A N 1
ATOM 1616 C CA . ARG A 1 212 ? 26.659 5.991 -23.532 1.00 96.50 212 ARG A CA 1
ATOM 1617 C C . ARG A 1 212 ? 26.933 6.801 -22.268 1.00 96.50 212 ARG A C 1
ATOM 1619 O O . ARG A 1 212 ? 27.432 7.918 -22.363 1.00 96.50 212 ARG A O 1
ATOM 1626 N N . PHE A 1 213 ? 26.617 6.255 -21.096 1.00 96.31 213 PHE A N 1
ATOM 1627 C CA . PHE A 1 213 ? 26.684 6.965 -19.819 1.00 96.31 213 PHE A CA 1
ATOM 1628 C C . PHE A 1 213 ? 27.436 6.160 -18.744 1.00 96.31 213 PHE A C 1
ATOM 1630 O O . PHE A 1 213 ? 26.867 5.839 -17.696 1.00 96.31 213 PHE A O 1
ATOM 1637 N N . PRO A 1 214 ? 28.739 5.882 -18.934 1.00 91.88 214 PRO A N 1
ATOM 1638 C CA . PRO A 1 214 ? 29.497 4.986 -18.055 1.00 91.88 214 PRO A CA 1
ATOM 1639 C C . PRO A 1 214 ? 29.602 5.482 -16.604 1.00 91.88 214 PRO A C 1
ATOM 1641 O O . PRO A 1 214 ? 29.756 4.686 -15.685 1.00 91.88 214 PRO A O 1
ATOM 1644 N N . ARG A 1 215 ? 29.480 6.795 -16.369 1.00 92.81 215 ARG A N 1
ATOM 1645 C CA . ARG A 1 215 ? 29.580 7.409 -15.031 1.00 92.81 215 ARG A CA 1
ATOM 1646 C C . ARG A 1 215 ? 28.261 7.440 -14.246 1.00 92.81 215 ARG A C 1
ATOM 1648 O O . ARG A 1 215 ? 28.257 7.907 -13.117 1.00 92.81 215 ARG A O 1
ATOM 1655 N N . ARG A 1 216 ? 27.139 7.005 -14.834 1.00 90.12 216 ARG A N 1
ATOM 1656 C CA . ARG A 1 216 ? 25.797 7.133 -14.226 1.00 90.12 216 ARG A CA 1
ATOM 1657 C C . ARG A 1 216 ? 25.345 5.911 -13.423 1.00 90.12 216 ARG A C 1
ATOM 1659 O O . ARG A 1 216 ? 24.264 5.968 -12.853 1.00 90.12 216 ARG A O 1
ATOM 1666 N N . GLY A 1 217 ? 26.134 4.833 -13.386 1.00 87.94 217 GLY A N 1
ATOM 1667 C CA . GLY A 1 217 ? 25.835 3.659 -12.555 1.00 87.94 217 GLY A CA 1
ATOM 1668 C C . GLY A 1 217 ? 24.518 2.965 -12.914 1.00 87.94 217 GLY A C 1
ATOM 1669 O O . GLY A 1 217 ? 23.733 2.642 -12.033 1.00 87.94 217 GLY A O 1
ATOM 1670 N N . ILE A 1 218 ? 24.244 2.773 -14.208 1.00 92.56 218 ILE A N 1
ATOM 1671 C CA . I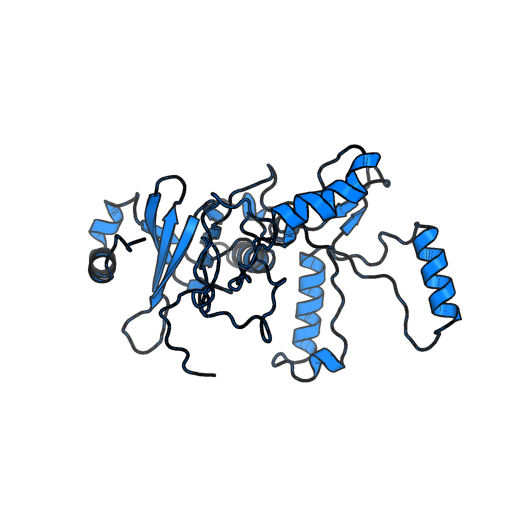LE A 1 218 ? 22.988 2.169 -14.679 1.00 92.56 218 ILE A CA 1
ATOM 1672 C C . ILE A 1 218 ? 22.932 0.687 -14.294 1.00 92.56 218 ILE A C 1
ATOM 1674 O O . ILE A 1 218 ? 23.776 -0.105 -14.723 1.00 92.56 218 ILE A O 1
ATOM 1678 N N . THR A 1 219 ? 21.905 0.320 -13.533 1.00 91.25 219 THR A N 1
ATOM 1679 C CA . THR A 1 219 ? 21.639 -1.033 -13.029 1.00 91.25 219 THR A CA 1
ATOM 1680 C C . THR A 1 219 ? 20.191 -1.442 -13.300 1.00 91.25 219 THR A C 1
ATOM 1682 O O . THR A 1 219 ? 19.377 -0.641 -13.767 1.00 91.25 219 THR A O 1
ATOM 1685 N N . ASP A 1 220 ? 19.868 -2.710 -13.047 1.00 92.06 220 ASP A N 1
ATOM 1686 C CA . ASP A 1 220 ? 18.485 -3.176 -13.082 1.00 92.06 220 ASP A CA 1
ATOM 1687 C C . ASP A 1 220 ? 17.675 -2.607 -11.923 1.00 92.06 220 ASP A C 1
ATOM 1689 O O . ASP A 1 220 ? 18.165 -2.460 -10.801 1.00 92.06 220 ASP A O 1
ATOM 1693 N N . LEU A 1 221 ? 16.404 -2.328 -12.202 1.00 93.88 221 LEU A N 1
ATOM 1694 C CA . LEU A 1 221 ? 15.476 -1.834 -11.201 1.00 93.88 221 LEU A CA 1
ATOM 1695 C C . LEU A 1 221 ? 15.177 -2.947 -10.177 1.00 93.88 221 LEU A C 1
ATOM 1697 O O . LEU A 1 221 ? 14.680 -4.003 -10.577 1.00 93.88 221 LEU A O 1
ATOM 1701 N N . PRO A 1 222 ? 15.431 -2.736 -8.873 1.00 95.31 222 PRO A N 1
ATOM 1702 C CA . PRO A 1 222 ? 14.986 -3.660 -7.837 1.00 95.31 222 PRO A CA 1
ATOM 1703 C C . PRO A 1 222 ? 13.456 -3.665 -7.753 1.00 95.31 222 PRO A C 1
ATOM 1705 O O . PRO A 1 222 ? 12.816 -2.622 -7.580 1.00 95.31 222 PRO A O 1
ATOM 1708 N N . LEU A 1 223 ? 12.873 -4.854 -7.883 1.00 96.06 223 LEU A N 1
ATOM 1709 C CA . LEU A 1 223 ? 11.434 -5.070 -7.956 1.00 96.06 223 LEU A CA 1
ATOM 1710 C C . LEU A 1 223 ? 10.971 -6.109 -6.931 1.00 96.06 223 LEU A C 1
ATOM 1712 O O . LEU A 1 223 ? 11.552 -7.185 -6.832 1.00 96.06 223 LEU A O 1
ATOM 1716 N N . GLY A 1 224 ? 9.876 -5.826 -6.223 1.00 95.19 224 GLY A N 1
ATOM 1717 C CA . GLY A 1 224 ? 9.112 -6.809 -5.445 1.00 95.19 224 GLY A CA 1
ATOM 1718 C C . GLY A 1 224 ? 8.344 -7.756 -6.367 1.00 95.19 224 GLY A C 1
ATOM 1719 O O . GLY A 1 224 ? 7.139 -7.610 -6.565 1.00 95.19 224 GLY A O 1
ATOM 1720 N N . VAL A 1 225 ? 9.058 -8.655 -7.038 1.00 93.25 225 VAL A N 1
ATOM 1721 C CA . VAL A 1 225 ? 8.502 -9.579 -8.029 1.00 93.25 225 VAL A CA 1
ATOM 1722 C C . VAL A 1 225 ? 9.271 -10.887 -7.967 1.00 93.25 225 VAL A C 1
ATOM 1724 O O . VAL A 1 225 ? 10.493 -10.875 -7.919 1.00 93.25 225 VAL A O 1
ATOM 1727 N N . GLU A 1 226 ? 8.574 -12.012 -8.065 1.00 93.75 226 GLU A N 1
ATOM 1728 C CA . GLU A 1 226 ? 9.191 -13.330 -8.199 1.00 93.75 226 GLU A CA 1
ATOM 1729 C C . GLU A 1 226 ? 8.721 -14.004 -9.488 1.00 93.75 226 GLU A C 1
ATOM 1731 O O . GLU A 1 226 ? 7.524 -14.195 -9.727 1.00 93.75 226 GLU A O 1
ATOM 1736 N N . ARG A 1 227 ? 9.661 -14.364 -10.363 1.00 91.56 227 ARG A N 1
ATOM 1737 C CA . ARG A 1 227 ? 9.354 -15.115 -11.578 1.00 91.56 227 ARG A CA 1
ATOM 1738 C C . ARG A 1 227 ? 8.910 -16.524 -11.210 1.00 91.56 227 ARG A C 1
ATOM 1740 O O . ARG A 1 227 ? 9.564 -17.235 -10.452 1.00 91.56 227 ARG A O 1
ATOM 1747 N N . ARG A 1 228 ? 7.794 -16.948 -11.798 1.00 89.31 228 ARG A N 1
ATOM 1748 C CA . ARG A 1 228 ? 7.202 -18.254 -11.527 1.00 89.31 228 ARG A CA 1
ATOM 1749 C C . ARG A 1 228 ? 8.112 -19.391 -12.000 1.00 89.31 228 ARG A C 1
ATOM 1751 O O . ARG A 1 228 ? 8.643 -19.353 -13.111 1.00 89.31 228 ARG A O 1
ATOM 1758 N N . LYS A 1 229 ? 8.261 -20.417 -11.154 1.00 89.00 229 LYS A N 1
ATOM 1759 C CA . LYS A 1 229 ? 9.072 -21.615 -11.441 1.00 89.00 229 LYS A CA 1
ATOM 1760 C C . LYS A 1 229 ? 8.380 -22.565 -12.418 1.00 89.00 229 LYS A C 1
ATOM 1762 O O . LYS A 1 229 ? 9.051 -23.193 -13.228 1.00 89.00 229 LYS A O 1
ATOM 1767 N N . ASP A 1 230 ? 7.054 -22.647 -12.349 1.00 89.94 230 ASP A N 1
ATOM 1768 C CA . ASP A 1 230 ? 6.223 -23.501 -13.199 1.00 89.94 230 ASP A CA 1
A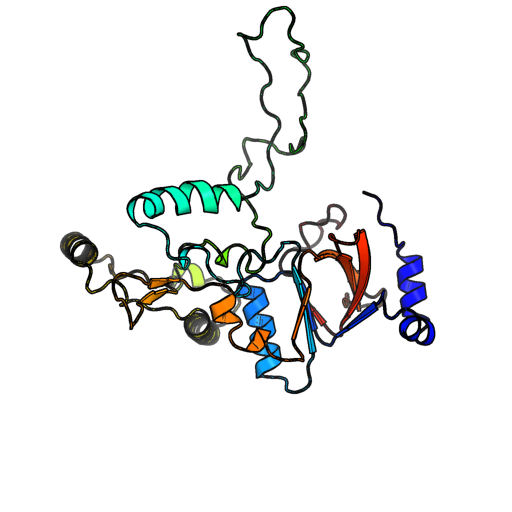TOM 1769 C C . ASP A 1 230 ? 6.057 -22.931 -14.612 1.00 89.94 230 ASP A C 1
ATOM 1771 O O . ASP A 1 230 ? 6.115 -23.666 -15.594 1.00 89.94 230 ASP A O 1
ATOM 1775 N N . ASN A 1 231 ? 5.903 -21.610 -14.733 1.00 85.69 231 ASN A N 1
ATOM 1776 C CA . ASN A 1 231 ? 5.848 -20.941 -16.024 1.00 85.69 231 ASN A CA 1
ATOM 1777 C C . ASN A 1 231 ? 6.596 -19.607 -15.995 1.00 85.69 231 ASN A C 1
ATOM 1779 O O . ASN A 1 231 ? 6.068 -18.583 -15.557 1.00 85.69 231 ASN A O 1
ATOM 1783 N N . LYS A 1 232 ? 7.807 -19.614 -16.563 1.00 84.69 232 LYS A N 1
ATOM 1784 C CA . LYS A 1 232 ? 8.690 -18.445 -16.632 1.00 84.69 232 LYS A CA 1
ATOM 1785 C C . LYS A 1 232 ? 8.116 -17.276 -17.439 1.00 84.69 232 LYS A C 1
ATOM 1787 O O . LYS A 1 232 ? 8.647 -16.176 -17.318 1.00 84.69 232 LYS A O 1
ATOM 1792 N N . CYS A 1 233 ? 7.057 -17.454 -18.237 1.00 83.56 233 CYS A N 1
ATOM 1793 C CA . CYS A 1 233 ? 6.376 -16.344 -18.916 1.00 83.56 233 CYS A CA 1
ATOM 1794 C C . CYS A 1 233 ? 5.596 -15.446 -17.945 1.00 83.56 233 CYS A C 1
ATOM 1796 O O . CYS A 1 233 ? 5.312 -14.294 -18.277 1.00 83.56 233 CYS A O 1
ATOM 1798 N N . TYR A 1 234 ? 5.272 -15.950 -16.754 1.00 86.62 234 TYR A N 1
ATOM 1799 C CA . TYR A 1 234 ? 4.533 -15.223 -15.733 1.00 86.62 234 TYR A CA 1
ATOM 1800 C C . TYR A 1 234 ? 5.427 -14.857 -14.550 1.00 86.62 234 TYR A C 1
ATOM 1802 O O . TYR A 1 234 ? 6.447 -15.486 -14.262 1.00 86.62 234 TYR A O 1
ATOM 1810 N N . VAL A 1 235 ? 5.017 -13.807 -13.852 1.00 90.38 235 VAL A N 1
ATOM 1811 C CA . VAL A 1 235 ? 5.663 -13.325 -12.636 1.00 90.38 235 VAL A CA 1
ATOM 1812 C C . VAL A 1 235 ? 4.593 -13.081 -11.580 1.00 90.38 235 VAL A C 1
ATOM 1814 O O . VAL A 1 235 ? 3.465 -12.715 -11.916 1.00 90.38 235 VAL A O 1
ATOM 1817 N N . THR A 1 236 ? 4.958 -13.287 -10.325 1.00 92.00 236 THR A N 1
ATOM 1818 C CA . THR A 1 236 ? 4.145 -12.969 -9.157 1.00 92.00 236 THR A CA 1
ATOM 1819 C C . THR A 1 236 ? 4.616 -11.628 -8.616 1.00 92.00 236 THR A C 1
ATOM 1821 O O . THR A 1 236 ? 5.762 -11.490 -8.200 1.00 92.00 236 THR A O 1
ATOM 1824 N N . TRP A 1 237 ? 3.748 -10.627 -8.666 1.00 93.81 237 TRP A N 1
ATOM 1825 C CA . TRP A 1 237 ? 3.976 -9.295 -8.123 1.00 93.81 237 TRP A CA 1
ATOM 1826 C C . TRP A 1 237 ? 3.669 -9.283 -6.626 1.00 93.81 237 TRP A C 1
ATOM 1828 O O . TRP A 1 237 ? 2.648 -9.836 -6.204 1.00 93.81 237 TRP A O 1
ATOM 1838 N N . THR A 1 238 ? 4.530 -8.635 -5.843 1.00 95.44 238 THR A N 1
ATOM 1839 C CA . THR A 1 238 ? 4.368 -8.473 -4.395 1.00 95.44 238 THR A CA 1
ATOM 1840 C C . THR A 1 238 ? 3.136 -7.621 -4.098 1.00 95.44 238 THR A C 1
ATOM 1842 O O . THR A 1 238 ? 3.020 -6.503 -4.591 1.00 95.44 238 THR A O 1
ATOM 1845 N N . GLY A 1 239 ? 2.221 -8.122 -3.273 1.00 94.44 239 GLY A N 1
ATOM 1846 C CA . GLY A 1 239 ? 1.147 -7.344 -2.654 1.00 94.44 239 GLY A CA 1
ATOM 1847 C C . GLY A 1 239 ? 1.321 -7.251 -1.136 1.00 94.44 239 GLY A C 1
ATOM 1848 O O . GLY A 1 239 ? 2.363 -7.610 -0.580 1.00 94.44 239 GLY A O 1
ATOM 1849 N N . ALA A 1 240 ? 0.275 -6.799 -0.443 1.00 94.75 240 ALA A N 1
ATOM 1850 C CA . ALA A 1 240 ? 0.225 -6.873 1.019 1.00 94.75 240 ALA A CA 1
ATOM 1851 C C . ALA A 1 240 ? 0.179 -8.336 1.509 1.00 94.75 240 ALA A C 1
ATOM 1853 O O . ALA A 1 240 ? 0.697 -8.645 2.582 1.00 94.75 240 ALA A O 1
ATOM 1854 N N . ASP A 1 241 ? -0.344 -9.245 0.679 1.00 94.94 241 ASP A N 1
ATOM 1855 C CA . ASP A 1 241 ? -0.321 -10.698 0.886 1.00 94.94 241 ASP A CA 1
ATOM 1856 C C . ASP A 1 241 ? 1.090 -11.248 1.134 1.00 94.94 241 ASP A C 1
ATOM 1858 O O . ASP A 1 241 ? 1.305 -12.079 2.012 1.00 94.94 241 ASP A O 1
ATOM 1862 N N . THR A 1 242 ? 2.072 -10.747 0.387 1.00 94.81 242 THR A N 1
ATOM 1863 C CA . THR A 1 242 ? 3.471 -11.182 0.465 1.00 94.81 242 THR A CA 1
ATOM 1864 C C . THR A 1 242 ? 4.116 -10.753 1.779 1.00 94.81 242 THR A C 1
ATOM 1866 O O . THR A 1 242 ? 4.982 -11.455 2.309 1.00 94.81 242 THR A O 1
ATOM 1869 N N . VAL A 1 243 ? 3.673 -9.618 2.327 1.00 94.69 243 VAL A N 1
ATOM 1870 C CA . VAL A 1 243 ? 4.122 -9.123 3.627 1.00 94.69 243 VAL A CA 1
ATOM 1871 C C . VAL A 1 243 ? 3.444 -9.909 4.743 1.00 94.69 243 VAL A C 1
ATOM 1873 O O . VAL A 1 243 ? 4.163 -10.418 5.597 1.00 94.69 243 VAL A O 1
ATOM 1876 N N . LEU A 1 244 ? 2.112 -10.056 4.714 1.00 91.38 244 LEU A N 1
ATOM 1877 C CA . LEU A 1 244 ? 1.337 -10.757 5.747 1.00 91.38 244 LEU A CA 1
ATOM 1878 C C . LEU A 1 244 ? 1.615 -12.267 5.797 1.00 91.38 244 LEU A C 1
ATOM 1880 O O . LEU A 1 244 ? 1.642 -12.836 6.881 1.00 91.38 244 LEU A O 1
ATOM 1884 N N . LYS A 1 245 ? 1.836 -12.935 4.660 1.00 90.44 245 LYS A N 1
ATOM 1885 C CA . LYS A 1 245 ? 2.063 -14.391 4.574 1.00 90.44 245 LYS A CA 1
ATOM 1886 C C . LYS A 1 245 ? 1.059 -15.193 5.422 1.00 90.44 245 LYS A C 1
ATOM 1888 O O . LYS A 1 245 ? -0.151 -15.059 5.253 1.00 90.44 245 LYS A O 1
ATOM 1893 N N . ASP A 1 246 ? 1.555 -16.030 6.332 1.00 91.19 246 ASP A N 1
ATOM 1894 C CA . ASP A 1 246 ? 0.742 -16.886 7.192 1.00 91.19 246 ASP A CA 1
ATOM 1895 C C . ASP A 1 246 ? 0.128 -16.147 8.389 1.00 91.19 246 ASP A C 1
ATOM 1897 O O . ASP A 1 246 ? -0.752 -16.708 9.036 1.00 91.19 246 ASP A O 1
ATOM 1901 N N . THR A 1 247 ? 0.485 -14.877 8.638 1.00 91.25 247 THR A N 1
ATOM 1902 C CA . THR A 1 247 ? -0.146 -14.051 9.683 1.00 91.25 247 THR A CA 1
ATOM 1903 C C . THR A 1 247 ? -1.660 -13.964 9.489 1.00 91.25 247 THR A C 1
ATOM 1905 O O . THR A 1 247 ? -2.397 -13.957 10.466 1.00 91.25 247 THR A O 1
ATOM 1908 N N . VAL A 1 248 ? -2.148 -13.986 8.242 1.00 90.88 248 VAL A N 1
ATOM 1909 C CA . VAL A 1 248 ? -3.592 -13.977 7.932 1.00 90.88 248 VAL A CA 1
ATOM 1910 C C . VAL A 1 248 ? -4.327 -15.199 8.498 1.00 90.88 248 VAL A C 1
ATOM 1912 O O . VAL A 1 248 ? -5.524 -15.127 8.757 1.00 90.88 248 VAL A O 1
ATOM 1915 N N . LYS A 1 249 ? -3.629 -16.327 8.674 1.00 91.94 249 LYS A N 1
ATOM 1916 C CA . LYS A 1 249 ? -4.195 -17.582 9.189 1.00 91.94 249 LYS A CA 1
ATOM 1917 C C . LYS A 1 249 ? -4.032 -17.724 10.704 1.00 91.94 249 LYS A C 1
ATOM 1919 O O . LYS A 1 249 ? -4.554 -18.684 11.268 1.00 91.94 249 LYS A O 1
ATOM 1924 N N . ASP A 1 250 ? -3.281 -16.832 11.352 1.00 93.44 250 ASP A N 1
ATOM 1925 C CA . ASP A 1 250 ? -3.050 -16.897 12.793 1.00 93.44 250 ASP A CA 1
ATOM 1926 C C . ASP A 1 250 ? -4.351 -16.539 13.537 1.00 93.44 250 ASP A C 1
ATOM 1928 O O . ASP A 1 250 ? -4.931 -15.487 13.267 1.00 93.44 250 ASP A O 1
ATOM 1932 N N . PRO A 1 251 ? -4.825 -17.363 14.491 1.00 93.62 251 PRO A N 1
ATOM 1933 C CA . PRO A 1 251 ? -6.058 -17.088 15.232 1.00 93.62 251 PRO A CA 1
ATOM 1934 C C . PRO A 1 251 ? -6.003 -15.799 16.069 1.00 93.62 251 PRO A C 1
ATOM 1936 O O . PRO A 1 251 ? -7.046 -15.286 16.471 1.00 93.62 251 PRO A O 1
ATOM 1939 N N . ARG A 1 252 ? -4.805 -15.270 16.351 1.00 92.94 252 ARG A N 1
ATOM 1940 C CA . ARG A 1 252 ? -4.596 -14.009 17.082 1.00 92.94 252 ARG A CA 1
ATOM 1941 C C . ARG A 1 252 ? -4.740 -12.779 16.190 1.00 92.94 252 ARG A C 1
ATOM 1943 O O . ARG A 1 252 ? -4.784 -11.663 16.709 1.00 92.94 252 ARG A O 1
ATOM 1950 N N . PHE A 1 253 ? -4.777 -12.967 14.873 1.00 95.44 253 PHE A N 1
ATOM 1951 C CA . PHE A 1 253 ? -4.945 -11.902 13.901 1.00 95.44 253 PHE A CA 1
ATOM 1952 C C . PHE A 1 253 ? -6.386 -11.864 13.399 1.00 95.44 253 PHE A C 1
ATOM 1954 O O . PHE A 1 253 ? -6.944 -12.868 12.959 1.00 95.44 253 PHE A O 1
ATOM 1961 N N . ARG A 1 254 ? -6.990 -10.675 13.423 1.00 95.25 254 ARG A N 1
ATOM 1962 C CA . ARG A 1 254 ? -8.324 -10.452 12.873 1.00 95.25 254 ARG A CA 1
ATOM 1963 C C . ARG A 1 254 ? -8.333 -9.248 11.949 1.00 95.25 254 ARG A C 1
ATOM 1965 O O . ARG A 1 254 ? -7.962 -8.153 12.358 1.00 95.25 254 ARG A O 1
ATOM 1972 N N . LEU A 1 255 ? -8.818 -9.449 10.727 1.00 94.94 255 LEU A N 1
ATOM 1973 C CA . LEU A 1 255 ? -9.046 -8.388 9.752 1.00 94.94 255 LEU A CA 1
ATOM 1974 C C . LEU A 1 255 ? -10.544 -8.078 9.658 1.00 94.94 255 LEU A C 1
ATOM 1976 O O . LEU A 1 255 ? -11.348 -8.957 9.357 1.00 94.94 255 LEU A O 1
ATOM 1980 N N . LEU A 1 256 ? -10.902 -6.823 9.901 1.00 94.19 256 LEU A N 1
ATOM 1981 C CA . LEU A 1 256 ? -12.235 -6.268 9.708 1.00 94.19 256 LEU A CA 1
ATOM 1982 C C . LEU A 1 256 ? -12.251 -5.521 8.374 1.00 94.19 256 LEU A C 1
ATOM 1984 O O . LEU A 1 256 ? -11.664 -4.446 8.254 1.00 94.19 256 LEU A O 1
ATOM 1988 N N . THR A 1 257 ? -12.881 -6.107 7.362 1.00 94.81 257 THR A N 1
ATOM 1989 C CA . THR A 1 257 ? -13.066 -5.470 6.051 1.00 94.81 257 THR A CA 1
ATOM 1990 C C . THR A 1 257 ? -14.302 -4.581 6.055 1.00 94.81 257 THR A C 1
ATOM 1992 O O . THR A 1 257 ? -15.156 -4.721 6.931 1.00 94.81 257 THR A O 1
ATOM 1995 N N . GLU A 1 258 ? -14.415 -3.673 5.083 1.00 94.62 258 GLU A N 1
ATOM 1996 C CA . GLU A 1 258 ? -15.573 -2.772 4.950 1.00 94.62 258 GLU A CA 1
ATOM 1997 C C . GLU A 1 258 ? -15.870 -1.998 6.251 1.00 94.62 258 GLU A C 1
ATOM 1999 O O . GLU A 1 258 ? -17.012 -1.697 6.587 1.00 94.62 258 GLU A O 1
ATOM 2004 N N . THR A 1 259 ? -14.825 -1.699 7.023 1.00 93.81 259 THR A N 1
ATOM 2005 C CA . THR A 1 259 ? -14.906 -1.122 8.361 1.00 93.81 259 THR A CA 1
ATOM 2006 C C . THR A 1 259 ? -14.151 0.201 8.393 1.00 93.81 259 THR A C 1
ATOM 2008 O O . THR A 1 259 ? -12.922 0.259 8.344 1.00 93.81 259 THR A O 1
ATOM 2011 N N . ARG A 1 260 ? -14.891 1.308 8.494 1.00 93.06 260 ARG A N 1
ATOM 2012 C CA . ARG A 1 260 ? -14.316 2.653 8.560 1.00 93.06 260 ARG A CA 1
ATOM 2013 C C . ARG A 1 260 ? -13.913 2.997 9.985 1.00 93.06 260 ARG A C 1
ATOM 2015 O O . ARG A 1 260 ? -14.770 3.188 10.847 1.00 93.06 260 ARG A O 1
ATOM 2022 N N . VAL A 1 261 ? -12.626 3.216 10.211 1.00 90.69 261 VAL A N 1
ATOM 2023 C CA . VAL A 1 261 ? -12.167 3.877 11.436 1.00 90.69 261 VAL A CA 1
ATOM 2024 C C . VAL A 1 261 ? -12.557 5.355 11.362 1.00 90.69 261 VAL A C 1
ATOM 2026 O O . VAL A 1 261 ? -12.227 6.037 10.396 1.00 90.69 261 VAL A O 1
ATOM 2029 N N . THR A 1 262 ? -13.345 5.824 12.328 1.00 87.38 262 THR A N 1
ATOM 2030 C CA . THR A 1 262 ? -13.945 7.170 12.307 1.00 87.38 262 THR A CA 1
ATOM 2031 C C . THR A 1 262 ? -13.231 8.116 13.265 1.00 87.38 262 THR A C 1
ATOM 2033 O O . THR A 1 262 ? -13.088 9.298 12.965 1.00 87.38 262 THR A O 1
ATOM 2036 N N . LYS A 1 263 ? -12.784 7.614 14.422 1.00 83.75 263 LYS A N 1
ATOM 2037 C CA . LYS A 1 263 ? -12.120 8.433 15.438 1.00 83.75 263 LYS A CA 1
ATOM 2038 C C . LYS A 1 263 ? -11.224 7.591 16.341 1.00 83.75 263 LYS A C 1
ATOM 2040 O O . LYS A 1 263 ? -11.595 6.470 16.678 1.00 83.75 263 LYS A O 1
ATOM 2045 N N . LEU A 1 264 ? -10.086 8.147 16.760 1.00 83.56 264 LEU A N 1
ATOM 2046 C CA . LEU A 1 264 ? -9.352 7.680 17.941 1.00 83.56 264 LEU A CA 1
ATOM 2047 C C . LEU A 1 264 ? -9.745 8.548 19.132 1.00 83.56 264 LEU A C 1
ATOM 2049 O O . LEU A 1 264 ? -9.828 9.772 19.015 1.00 83.56 264 LEU A O 1
ATOM 2053 N N . MET A 1 265 ? -10.020 7.908 20.257 1.00 76.75 265 MET A N 1
ATOM 2054 C CA . MET A 1 265 ? -10.324 8.567 21.518 1.00 76.75 265 MET A CA 1
ATOM 2055 C C . MET A 1 265 ? -9.068 8.548 22.379 1.00 76.75 265 MET A C 1
ATOM 2057 O O . MET A 1 265 ? -8.542 7.476 22.686 1.00 76.75 265 MET A O 1
ATOM 2061 N N . LEU A 1 266 ? -8.603 9.738 22.736 1.00 75.62 266 LEU A N 1
ATOM 2062 C CA . LEU A 1 266 ? -7.481 9.939 23.643 1.00 75.62 266 LEU A CA 1
ATOM 2063 C C . LEU A 1 266 ? -7.987 9.989 25.087 1.00 75.62 266 LEU A C 1
ATOM 2065 O O . LEU A 1 266 ? -9.160 10.285 25.324 1.00 75.62 266 LEU A O 1
ATOM 2069 N N . ASN A 1 267 ? -7.110 9.667 26.029 1.00 67.56 267 ASN A N 1
ATOM 2070 C CA . ASN A 1 267 ? -7.349 9.856 27.450 1.00 67.56 267 ASN A CA 1
ATOM 2071 C C . ASN A 1 267 ? -7.414 11.349 27.788 1.00 67.56 267 ASN A C 1
ATOM 2073 O O . ASN A 1 267 ? -6.676 12.142 27.217 1.00 67.56 267 ASN A O 1
ATOM 2077 N N . ASP A 1 268 ? -8.258 11.716 28.751 1.00 62.59 268 ASP A N 1
ATOM 2078 C CA . ASP A 1 268 ? -8.341 13.090 29.269 1.00 62.59 268 ASP A CA 1
ATOM 2079 C C . ASP A 1 268 ? -7.256 13.375 30.338 1.00 62.59 268 ASP A C 1
ATOM 2081 O O . ASP A 1 268 ? -7.204 14.462 30.916 1.00 62.59 268 ASP A O 1
ATOM 2085 N N . LEU A 1 269 ? -6.397 12.391 30.637 1.00 56.97 269 LEU A N 1
ATOM 2086 C CA . LEU A 1 269 ? -5.250 12.517 31.542 1.00 56.97 269 LEU A CA 1
ATOM 2087 C C . LEU A 1 269 ? -4.016 13.090 30.815 1.00 56.97 269 LEU A C 1
ATOM 2089 O O . LEU A 1 269 ? -3.896 12.942 29.603 1.00 56.97 269 LEU A O 1
ATOM 2093 N N . PRO A 1 270 ? -3.071 13.727 31.536 1.00 44.84 270 PRO A N 1
ATOM 2094 C CA . PRO A 1 270 ? -1.851 14.256 30.931 1.00 44.84 270 PRO A CA 1
ATOM 2095 C C . PRO A 1 270 ? -1.007 13.126 30.325 1.00 44.84 270 PRO A C 1
ATOM 2097 O O . PRO A 1 270 ? -0.477 12.277 31.040 1.00 44.84 270 PRO A O 1
ATOM 2100 N N . GLY A 1 271 ? -0.899 13.151 28.997 1.00 54.97 271 GLY A N 1
ATOM 2101 C CA . GLY A 1 271 ? -0.360 12.080 28.165 1.00 54.97 271 GLY A CA 1
ATOM 2102 C C . GLY A 1 271 ? -1.446 11.640 27.190 1.00 54.97 271 GLY A C 1
ATOM 2103 O O . GLY A 1 271 ? -2.362 10.930 27.587 1.00 54.97 271 GLY A O 1
ATOM 2104 N N . ASP A 1 272 ? -1.362 12.096 25.937 1.00 61.50 272 ASP A N 1
ATOM 2105 C CA . ASP A 1 272 ? -2.327 11.836 24.855 1.00 61.50 272 ASP A CA 1
ATOM 2106 C C . ASP A 1 272 ? -2.362 10.344 24.447 1.00 61.50 272 ASP A C 1
ATOM 2108 O O . ASP A 1 272 ? -2.028 9.960 23.325 1.00 61.50 272 ASP A O 1
ATOM 2112 N N . GLU A 1 273 ? -2.731 9.458 25.370 1.00 69.06 273 GLU A N 1
ATOM 2113 C CA . GLU A 1 273 ? -2.788 8.018 25.150 1.00 69.06 273 GLU A CA 1
ATOM 2114 C C . GLU A 1 273 ? -4.115 7.636 24.492 1.00 69.06 273 GLU A C 1
ATOM 2116 O O . GLU A 1 273 ? -5.195 7.910 25.014 1.00 69.06 273 GLU A O 1
ATOM 2121 N N . ALA A 1 274 ? -4.053 6.971 23.338 1.00 71.00 274 ALA A N 1
ATOM 2122 C CA . ALA A 1 274 ? -5.241 6.469 22.656 1.00 71.00 274 ALA A CA 1
ATOM 2123 C C . ALA A 1 274 ? -5.817 5.244 23.384 1.00 71.00 274 ALA A C 1
ATOM 2125 O O . ALA A 1 274 ? -5.220 4.169 23.362 1.00 71.00 274 ALA A O 1
ATOM 2126 N N . ILE A 1 275 ? -7.006 5.392 23.974 1.00 72.88 275 ILE A N 1
ATOM 2127 C CA . ILE A 1 275 ? -7.677 4.336 24.751 1.00 72.88 275 ILE A CA 1
ATOM 2128 C C . ILE A 1 275 ? -8.531 3.437 23.850 1.00 72.88 275 ILE A C 1
ATOM 2130 O O . ILE A 1 275 ? -8.624 2.224 24.057 1.00 72.88 275 ILE A O 1
ATOM 2134 N N . CYS A 1 276 ? -9.213 4.021 22.861 1.00 79.88 276 CYS A N 1
ATOM 2135 C CA . CYS A 1 276 ? -10.076 3.256 21.966 1.00 79.88 276 CYS A CA 1
ATOM 2136 C C . CYS A 1 276 ? -10.229 3.888 20.581 1.00 79.88 276 CYS A C 1
ATOM 2138 O O . CYS A 1 276 ? -10.013 5.085 20.379 1.00 79.88 276 CYS A O 1
ATOM 2140 N N . ALA A 1 277 ? -10.642 3.066 19.620 1.00 85.94 277 ALA A N 1
ATOM 2141 C CA . ALA A 1 277 ? -11.007 3.482 18.277 1.00 85.94 277 ALA A CA 1
ATOM 2142 C C . ALA A 1 277 ? -12.504 3.264 18.041 1.00 85.94 277 ALA A C 1
ATOM 2144 O O . ALA A 1 277 ? -13.031 2.175 18.265 1.00 85.94 277 ALA A O 1
ATOM 2145 N N . LEU A 1 278 ? -13.188 4.292 17.542 1.00 86.62 278 LEU A N 1
ATOM 2146 C CA . LEU A 1 278 ? -14.549 4.171 17.037 1.00 86.62 278 LEU A CA 1
ATOM 2147 C C . LEU A 1 278 ? -14.487 3.714 15.582 1.00 86.62 278 LEU A C 1
ATOM 2149 O O . LEU A 1 278 ? -14.001 4.448 14.712 1.00 86.62 278 LEU A O 1
ATOM 2153 N N . VAL A 1 279 ? -15.000 2.519 15.314 1.00 89.62 279 VAL A N 1
ATOM 2154 C CA . VAL A 1 279 ? -15.089 1.954 13.969 1.00 89.62 279 VAL A CA 1
ATOM 2155 C C . VAL A 1 279 ? -16.547 1.809 13.551 1.00 89.62 279 VAL A C 1
ATOM 2157 O O . VAL A 1 279 ? -17.420 1.580 14.380 1.00 89.62 279 VAL A O 1
ATOM 2160 N N . ARG A 1 280 ? -16.823 1.952 12.257 1.00 88.38 280 ARG A N 1
ATOM 2161 C CA . ARG A 1 280 ? -18.146 1.737 11.672 1.00 88.38 280 ARG A CA 1
ATOM 2162 C C . ARG A 1 280 ? -18.072 0.606 10.667 1.00 88.38 280 ARG A C 1
ATOM 2164 O O . ARG A 1 280 ? -17.367 0.730 9.669 1.00 88.38 280 ARG A O 1
ATOM 2171 N N . ASP A 1 281 ? -18.819 -0.454 10.922 1.00 90.38 281 ASP A N 1
ATOM 2172 C CA . ASP A 1 281 ? -19.086 -1.507 9.951 1.00 90.38 281 ASP A CA 1
ATOM 2173 C C . ASP A 1 281 ? -20.023 -0.944 8.874 1.00 90.38 281 ASP A C 1
ATOM 2175 O O . ASP A 1 281 ? -21.179 -0.608 9.151 1.00 90.38 281 ASP A O 1
ATOM 2179 N N . LEU A 1 282 ? -19.509 -0.799 7.652 1.00 90.62 282 LEU A N 1
ATOM 2180 C CA . LEU A 1 282 ? -20.248 -0.229 6.527 1.00 90.62 282 LEU A CA 1
ATOM 2181 C C . LEU A 1 282 ? -21.298 -1.193 5.968 1.00 90.62 282 LEU A C 1
ATOM 2183 O O . LEU A 1 282 ? -22.259 -0.736 5.354 1.00 90.62 282 LEU A O 1
ATOM 2187 N N . ARG A 1 283 ? -21.151 -2.504 6.190 1.00 87.94 283 ARG A N 1
ATOM 2188 C CA . ARG A 1 283 ? -22.092 -3.515 5.697 1.00 87.94 283 ARG A CA 1
ATOM 2189 C C . ARG A 1 283 ? -23.390 -3.506 6.493 1.00 87.94 283 ARG A C 1
ATOM 2191 O O . ARG A 1 283 ? -24.466 -3.653 5.922 1.00 87.94 283 ARG A O 1
ATOM 2198 N N . ASN A 1 284 ? -23.274 -3.342 7.808 1.00 86.25 284 ASN A N 1
ATOM 2199 C CA . ASN A 1 284 ? -24.409 -3.379 8.733 1.00 86.25 284 ASN A CA 1
ATOM 2200 C C . ASN A 1 284 ? -24.829 -1.991 9.245 1.00 86.25 284 ASN A C 1
ATOM 2202 O O . ASN A 1 284 ? -25.818 -1.886 9.971 1.00 86.25 284 ASN A O 1
ATOM 2206 N N . ASP A 1 285 ? -24.082 -0.943 8.890 1.00 85.44 285 ASP A N 1
ATOM 2207 C CA . ASP A 1 285 ? -24.248 0.437 9.362 1.00 85.44 285 ASP A CA 1
ATOM 2208 C C . ASP A 1 285 ? -24.216 0.566 10.899 1.00 85.44 285 ASP A C 1
ATOM 2210 O O . ASP A 1 285 ? -24.972 1.329 11.510 1.00 85.44 285 ASP A O 1
ATOM 2214 N N . ARG A 1 286 ? -23.337 -0.218 11.539 1.00 84.81 286 ARG A N 1
ATOM 2215 C CA . ARG A 1 286 ? -23.196 -0.296 13.001 1.00 84.81 286 ARG A CA 1
ATOM 2216 C C . ARG A 1 286 ? -21.876 0.306 13.456 1.00 84.81 286 ARG A C 1
ATOM 2218 O O . ARG A 1 286 ? -20.828 0.034 12.877 1.00 84.81 286 ARG A O 1
ATOM 2225 N N . ASP A 1 287 ? -21.935 1.080 14.532 1.00 84.88 287 ASP A N 1
ATOM 2226 C CA . ASP A 1 287 ? -20.748 1.605 15.198 1.00 84.88 287 ASP A CA 1
ATOM 2227 C C . ASP A 1 287 ? -20.290 0.609 16.281 1.00 84.88 287 ASP A C 1
ATOM 2229 O O . ASP A 1 287 ? -21.096 0.123 17.078 1.00 84.88 287 ASP A O 1
ATOM 2233 N N . VAL A 1 288 ? -18.994 0.304 16.294 1.00 85.62 288 VAL A N 1
ATOM 2234 C CA . VAL A 1 288 ? -18.329 -0.632 17.206 1.00 85.62 288 VAL A CA 1
ATOM 2235 C C . VAL A 1 288 ? -17.127 0.074 17.829 1.00 85.62 288 VAL A C 1
ATOM 2237 O O . VAL A 1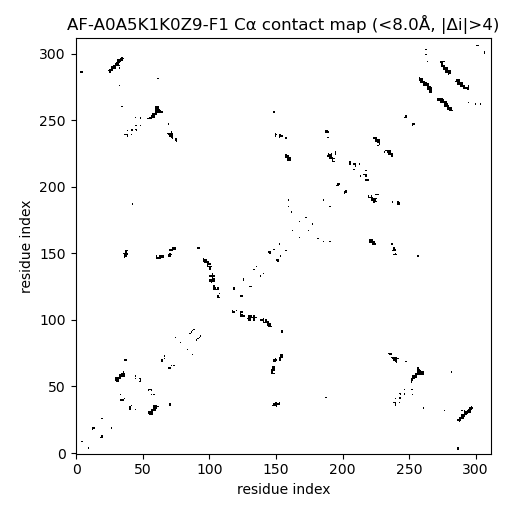 288 ? -16.425 0.846 17.176 1.00 85.62 288 VAL A O 1
ATOM 2240 N N . ILE A 1 289 ? -16.881 -0.176 19.109 1.00 86.62 289 ILE A N 1
ATOM 2241 C CA . ILE A 1 289 ? -15.732 0.370 19.832 1.00 86.62 289 ILE A CA 1
ATOM 2242 C C . ILE A 1 289 ? -14.641 -0.694 19.863 1.00 86.62 289 ILE A C 1
ATOM 2244 O O . ILE A 1 289 ? -14.885 -1.822 20.278 1.00 86.62 289 ILE A O 1
ATOM 2248 N N . VAL A 1 290 ? -13.428 -0.345 19.450 1.00 85.81 290 VAL A N 1
ATOM 2249 C CA . VAL A 1 290 ? -12.250 -1.199 19.610 1.00 85.81 290 VAL A CA 1
ATOM 2250 C C . VAL A 1 290 ? -11.409 -0.652 20.750 1.00 85.81 290 VAL A C 1
ATOM 2252 O O . VAL A 1 290 ? -10.852 0.437 20.643 1.00 85.81 290 VAL A O 1
ATOM 2255 N N . VAL A 1 291 ? -11.321 -1.403 21.841 1.00 84.12 291 VAL A N 1
ATOM 2256 C CA . VAL A 1 291 ? -10.430 -1.109 22.963 1.00 84.12 291 VAL A CA 1
ATOM 2257 C C . VAL A 1 291 ? -9.124 -1.853 22.721 1.00 84.12 291 VAL A C 1
ATOM 2259 O O . VAL A 1 291 ? -9.125 -3.079 22.565 1.00 84.12 291 VAL A O 1
ATOM 2262 N N . ALA A 1 292 ? -8.023 -1.109 22.669 1.00 81.38 292 ALA A N 1
ATOM 2263 C CA . ALA A 1 292 ? -6.695 -1.662 22.463 1.00 81.38 292 ALA A CA 1
ATOM 2264 C C . ALA A 1 292 ? -5.688 -1.032 23.417 1.00 81.38 292 ALA A C 1
ATOM 2266 O O . ALA A 1 292 ? -5.817 0.137 23.767 1.00 81.38 292 ALA A O 1
ATOM 2267 N N . LYS A 1 293 ? -4.663 -1.797 23.808 1.00 73.88 293 LYS A N 1
ATOM 2268 C CA . LYS A 1 293 ? -3.544 -1.261 24.600 1.00 73.88 293 LYS A CA 1
ATOM 2269 C C . LYS A 1 293 ? -2.709 -0.280 23.780 1.00 73.88 293 LYS A C 1
ATOM 2271 O O . LYS A 1 293 ? -2.126 0.640 24.336 1.00 73.88 293 LYS A O 1
ATOM 2276 N N . VAL A 1 294 ? -2.646 -0.490 22.464 1.00 70.50 294 VAL A N 1
ATOM 2277 C CA . VAL A 1 294 ? -1.993 0.411 21.511 1.00 70.50 294 VAL A CA 1
ATOM 2278 C C . VAL A 1 294 ? -2.872 0.561 20.270 1.00 70.50 294 VAL A C 1
ATOM 2280 O O . VAL A 1 294 ? -3.227 -0.431 19.629 1.00 70.50 294 VAL A O 1
ATOM 2283 N N . CYS A 1 295 ? -3.188 1.804 19.901 1.00 58.06 295 CYS A N 1
ATOM 2284 C CA . CYS A 1 295 ? -3.837 2.136 18.633 1.00 58.06 295 CYS A CA 1
ATOM 2285 C C . CYS A 1 295 ? -2.818 2.775 17.682 1.00 58.06 295 CYS A C 1
ATOM 2287 O O . CYS A 1 295 ? -2.217 3.793 18.015 1.00 58.06 295 CYS A O 1
ATOM 2289 N N . HIS A 1 296 ? -2.644 2.213 16.484 1.00 54.50 296 HIS A N 1
ATOM 2290 C CA . HIS A 1 296 ? -1.784 2.785 15.448 1.00 54.50 296 HIS A CA 1
ATOM 2291 C C . HIS A 1 296 ? -2.606 3.213 14.225 1.00 54.50 296 HIS A C 1
ATOM 2293 O O . HIS A 1 296 ? -3.393 2.435 13.678 1.00 54.50 296 HIS A O 1
ATOM 2299 N N . SER A 1 297 ? -2.397 4.447 13.760 1.00 48.12 297 SER A N 1
ATOM 2300 C CA . SER A 1 297 ? -2.960 4.942 12.501 1.00 48.12 297 SER A CA 1
ATOM 2301 C C . SER A 1 297 ? -1.939 5.793 11.758 1.00 48.12 297 SER A C 1
ATOM 2303 O O . SER A 1 297 ? -1.467 6.784 12.308 1.00 48.12 297 SER A O 1
ATOM 2305 N N . LEU A 1 298 ? -1.645 5.451 10.503 1.00 43.12 298 LEU A N 1
ATOM 2306 C CA . LEU A 1 298 ? -0.711 6.230 9.682 1.00 43.12 298 LEU A CA 1
ATOM 2307 C C . LEU A 1 298 ? -1.382 7.454 9.023 1.00 43.12 298 LEU A C 1
ATOM 2309 O O . LEU A 1 298 ? -0.706 8.424 8.720 1.00 43.12 298 LEU A O 1
ATOM 2313 N N . ASN A 1 299 ? -2.711 7.426 8.826 1.00 39.91 299 ASN A N 1
ATOM 2314 C CA . ASN A 1 299 ? -3.423 8.412 7.993 1.00 39.91 299 ASN A CA 1
ATOM 2315 C C . ASN A 1 299 ? -4.656 9.075 8.641 1.00 39.91 299 ASN A C 1
ATOM 2317 O O . ASN A 1 299 ? -5.284 9.917 8.002 1.00 39.91 299 ASN A O 1
ATOM 2321 N N . MET A 1 300 ? -5.053 8.723 9.872 1.00 38.69 300 MET A N 1
ATOM 2322 C CA . MET A 1 300 ? -6.268 9.315 10.465 1.00 38.69 300 MET A CA 1
ATOM 2323 C C . MET A 1 300 ? -6.072 10.728 11.019 1.00 38.69 300 MET A C 1
ATOM 2325 O O . MET A 1 300 ? -7.037 11.485 11.057 1.00 38.69 300 MET A O 1
ATOM 2329 N N . LEU A 1 301 ? -4.847 11.110 11.390 1.00 30.98 301 LEU A N 1
ATOM 2330 C CA . LEU A 1 301 ? -4.566 12.424 11.984 1.00 30.98 301 LEU A CA 1
ATOM 2331 C C . LEU A 1 301 ? -4.798 13.606 11.024 1.00 30.98 301 LEU A C 1
ATOM 2333 O O . LEU A 1 301 ? -5.002 14.719 11.490 1.00 30.98 301 LEU A O 1
ATOM 2337 N N . HIS A 1 302 ? -4.853 13.373 9.707 1.00 30.80 302 HIS A N 1
ATOM 2338 C CA . HIS A 1 302 ? -5.046 14.434 8.703 1.00 30.80 302 HIS A CA 1
ATOM 2339 C C . HIS A 1 302 ? -6.347 14.333 7.893 1.00 30.80 302 HIS A C 1
ATOM 2341 O O . HIS A 1 302 ? -6.598 15.173 7.037 1.00 30.80 302 HIS A O 1
ATOM 2347 N N . MET A 1 303 ? -7.184 13.320 8.145 1.00 28.20 303 MET A N 1
ATOM 2348 C CA . MET A 1 303 ? -8.431 13.078 7.393 1.00 28.20 303 MET A CA 1
ATOM 2349 C C . MET A 1 303 ? -9.697 13.325 8.232 1.00 28.20 303 MET A C 1
ATOM 2351 O O . MET A 1 303 ? -10.805 13.030 7.780 1.00 28.20 303 MET A O 1
ATOM 2355 N N . ILE A 1 304 ? -9.543 13.857 9.449 1.00 30.39 304 ILE A N 1
ATOM 2356 C CA . ILE A 1 304 ? -10.638 14.308 10.314 1.00 30.39 304 ILE A CA 1
ATOM 2357 C C . ILE A 1 304 ? -10.677 15.844 10.232 1.00 30.39 304 ILE A C 1
ATOM 2359 O O . ILE A 1 304 ? -9.701 16.471 10.638 1.00 30.39 304 ILE A O 1
ATOM 2363 N N . PRO A 1 305 ? -11.768 16.463 9.745 1.00 28.81 305 PRO A N 1
ATOM 2364 C CA . PRO A 1 305 ? -11.844 17.916 9.560 1.00 28.81 305 PRO A CA 1
ATOM 2365 C C . PRO A 1 305 ? -11.849 18.752 10.859 1.00 28.81 305 PRO A C 1
ATOM 2367 O O . PRO A 1 305 ? -11.862 19.972 10.776 1.00 28.81 305 PRO A O 1
ATOM 2370 N N . ASP A 1 306 ? -11.787 18.125 12.040 1.00 27.89 306 ASP A N 1
ATOM 2371 C CA . ASP A 1 306 ? -11.958 18.787 13.347 1.00 27.89 306 ASP A CA 1
ATOM 2372 C C . ASP A 1 306 ? -10.754 18.655 14.303 1.00 27.89 306 ASP A C 1
ATOM 2374 O O . ASP A 1 306 ? -10.903 18.818 15.516 1.00 27.89 306 ASP A O 1
ATOM 2378 N N . LEU A 1 307 ? -9.552 18.344 13.808 1.00 26.12 307 LEU A N 1
ATOM 2379 C CA . LEU A 1 307 ? -8.342 18.486 14.626 1.00 26.12 307 LEU A CA 1
ATOM 2380 C C . LEU A 1 307 ? -7.722 19.864 14.361 1.00 26.12 307 LEU A C 1
ATOM 2382 O O . LEU A 1 307 ? -7.378 20.145 13.211 1.00 26.12 307 LEU A O 1
ATOM 2386 N N . PRO A 1 308 ? -7.583 20.738 15.379 1.00 24.22 308 PRO A N 1
ATOM 2387 C CA . PRO A 1 308 ? -6.903 22.008 15.196 1.00 24.22 308 PRO A CA 1
ATOM 2388 C C . PRO A 1 308 ? -5.476 21.717 14.740 1.00 24.22 308 PRO A C 1
ATOM 2390 O O . PRO A 1 308 ? -4.711 21.038 15.423 1.00 24.22 308 PRO A O 1
ATOM 2393 N N . THR A 1 309 ? -5.138 22.215 13.555 1.00 28.75 309 THR A N 1
ATOM 2394 C CA . THR A 1 309 ? -3.778 22.254 13.029 1.00 28.75 309 THR A CA 1
ATOM 2395 C C . THR A 1 309 ? -2.934 23.118 13.958 1.00 28.75 309 THR A C 1
ATOM 2397 O O . THR A 1 309 ? -2.876 24.338 13.817 1.00 28.75 309 THR A O 1
ATOM 2400 N N . GLY A 1 310 ? -2.319 22.480 14.942 1.00 26.11 310 GLY A N 1
ATOM 2401 C CA . GLY A 1 310 ? -1.365 23.080 15.852 1.00 26.11 310 GLY A CA 1
ATOM 2402 C C . GLY A 1 310 ? -0.284 22.059 16.155 1.00 26.11 310 GLY A C 1
ATOM 2403 O O . GLY A 1 310 ? -0.601 20.929 16.510 1.00 26.11 310 GLY A O 1
ATOM 2404 N N . TYR A 1 311 ? 0.962 22.512 16.041 1.00 24.73 311 TYR A N 1
ATOM 2405 C CA . TYR A 1 311 ? 2.204 21.843 16.439 1.00 24.73 311 TYR A CA 1
ATOM 2406 C C . TYR A 1 311 ? 2.842 20.934 15.377 1.00 24.73 311 TYR A C 1
ATOM 2408 O O . TYR A 1 311 ? 2.693 19.714 15.361 1.00 24.73 311 TYR A O 1
ATOM 2416 N N . VAL A 1 312 ? 3.583 21.612 14.490 1.00 31.78 312 VAL A N 1
ATOM 2417 C CA . VAL A 1 312 ? 4.924 21.177 14.060 1.00 31.78 312 VAL A CA 1
ATOM 2418 C C . VAL A 1 312 ? 5.870 21.298 15.250 1.00 31.78 312 VAL A C 1
ATOM 2420 O O . VAL A 1 312 ? 5.717 22.301 15.989 1.00 31.78 312 VAL A O 1
#

Nearest PDB structures (foldseek):
  4mif-assembly1_D  TM=8.767E-01  e=1.337E-23  Phanerodontia chrysosporium
  4mih-assembly2_H  TM=8.723E-01  e=1.516E-23  Phanerodontia chrysosporium
  9fl2-assembly1_D  TM=8.551E-01  e=1.647E-22  Oscillatoria princeps RMCB-10
  9fl2-assembly1_B  TM=8.366E-01  e=2.400E-22  Oscillatoria princeps RMCB-10
  8qve-assembly1_A  TM=7.265E-01  e=1.509E-17  Deinococcus aerius

Mean predicted aligned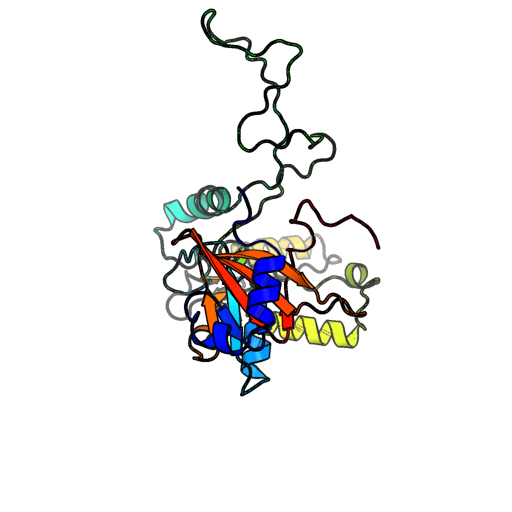 error: 9.79 Å

InterPro domains:
  IPR051473 Pyranose 2-oxidase-like [PTHR42784] (25-293)

Sequence (312 aa):
MPIRLSKEHIHALLSQPSAISEAHEKVIQTDVFIAGSGPIASTYARQIIDNHKTATVCMAEIGAQDSPVVGSHHKNTIKPVSRFLTFFPVNVIKGALQPVSVPPSDTYISTLGGNGWTPSLTDVLITEGRNPDQDPRVNLGATAVTRTVGGMATHWTCSCPMPHEEERVNNPIPRNELDSLLEKAKGLLNVHSDQYNDSIRNQVVRAELQKRFPRRGITDLPLGVERRKDNKCYVTWTGADTVLKDTVKDPRFRLLTETRVTKLMLNDLPGDEAICALVRDLRNDRDVIVVAKVCHSLNMLHMIPDLPTGYV

Foldseek 3Di:
DDDPQDPVNVVVCVVDPVNCVVPVVFEAEFAEEAEAQALVSLLVLQVCVVVPVPGFYEYEFQAEAPDPQFFFAPLQDDDDPVCNVCCQVPPVVVVQWAWDAAAQDDQDDPPPPPPDDGDDPPDGDDDPPHDPVDDPVPDPRRHTWGGYRNTCLNRDPQFQDDDDVVSCVPPPDPPVVVVVVSVVVCVLLVKDQCLCVPPPVVVVVQVVCCVVCVPPPRGGGTGSKAQDPVDNVDIGHGTSSSNNPCSVVDPSYHYHHSKDFDDFDADPDPDRAGQWTWIANNVVRDIHIYGHSYYDYPPPVPPHPPDPPDDD